Protein AF-A0A8B5Y3J3-F1 (afdb_monomer)

pLDDT: mean 82.78, std 14.7, range [33.12, 97.44]

Secondary structure (DSSP, 8-state):
------EE----EEEEEEE-HHHHHHHHHHTT---GGGGGGGG-S-GGGGTTHHHHHHHHHHHHHHHH--EEEEGGG--GGG--TT-EEEEEEEEEEESTTHHHH----TT---EEEEEETTEEEEEE--GGGB--HHHHHHHTSSEEEEEEEEEEEEETTTTEEEEEEEEEEEEGGG-TTGGGSS--

Nearest PDB structures (foldseek):
  1x54-assembly1_A  TM=6.297E-01  e=7.107E-02  Pyrococcus horikoshii
  5hgq-assembly1_B  TM=5.273E-01  e=3.044E-02  Loa loa
  1x56-assembly1_A-2  TM=6.356E-01  e=4.117E-01  Pyrococcus horikoshii
  1wi5-assembly1_A  TM=5.194E-01  e=5.573E-01  Homo sapiens
  6s1m-assembly1_B  TM=4.825E-01  e=9.612E-01  Homo sapiens

Solvent-accessible surface area (backbone atoms only — not comparable to full-atom values): 10400 Å² total; per-residue (Å²): 135,84,76,84,62,74,37,68,52,72,87,51,52,61,51,74,26,30,49,31,60,71,63,44,45,51,52,29,41,76,70,76,47,68,63,79,85,52,72,68,56,81,76,56,78,37,41,47,76,45,63,73,58,40,56,55,51,53,50,54,47,56,51,47,52,72,68,67,38,52,65,23,40,46,70,91,73,52,60,74,91,73,64,53,70,71,39,41,34,37,48,74,49,72,30,42,44,41,51,30,72,31,40,75,67,68,56,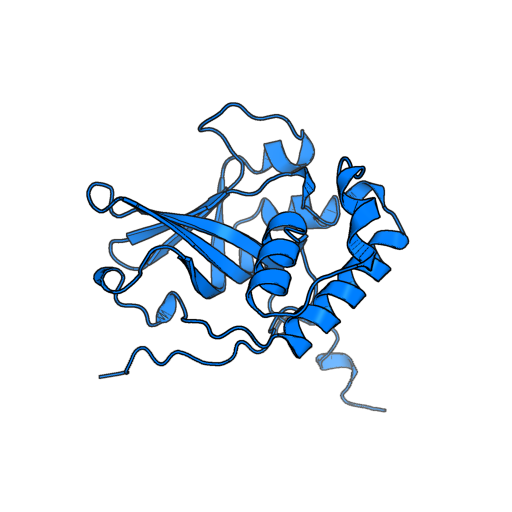71,55,92,95,51,57,21,26,40,34,43,72,60,84,85,34,34,41,37,29,57,53,62,40,43,29,29,43,33,74,70,30,40,57,54,60,48,36,74,40,66,35,12,38,37,28,34,30,69,43,75,40,78,89,76,30,32,36,39,26,40,52,39,32,37,17,36,40,36,94,67,45,81,58,67,75,65,69,74,81,129

Sequence (188 aa):
MSKNSMREWKSNIGQPYYINISQLSMLAARLNYPLDDFNKVGQINKLSDLGIELATIILAFKKLVNTIKPVTQSFTNLKFNEIKQDYLIEFSDRFNSKNSRQLRENTYKLGDEPHLWKKYGDYKVVMNMNPKWVTTDTACSSLSRNAEFAGLCLVKQIDSEQSTIYATPLLIGIPRNLDIFEGLQGNI

Radius of gyration: 16.47 Å; Cα contacts (8 Å, |Δi|>4): 343; chains: 1; bounding box: 41×43×45 Å

Structure (mmCIF, N/CA/C/O backbone):
data_AF-A0A8B5Y3J3-F1
#
_entry.id   AF-A0A8B5Y3J3-F1
#
loop_
_atom_site.group_PDB
_atom_site.id
_atom_site.type_symbol
_atom_site.label_atom_id
_atom_site.label_alt_id
_atom_site.label_comp_id
_atom_site.label_asym_id
_atom_site.label_entity_id
_atom_site.label_seq_id
_atom_site.pdbx_PDB_ins_code
_atom_site.Cartn_x
_atom_site.Cartn_y
_atom_site.Cartn_z
_atom_site.occupancy
_atom_site.B_iso_or_equiv
_atom_site.auth_seq_id
_atom_site.auth_comp_id
_atom_site.auth_asym_id
_atom_site.auth_atom_id
_atom_site.pdbx_PDB_model_num
ATOM 1 N N . MET A 1 1 ? -20.987 -15.569 15.867 1.00 37.00 1 MET A N 1
ATOM 2 C CA . MET A 1 1 ? -19.762 -14.810 16.207 1.00 37.00 1 MET A CA 1
ATOM 3 C C . MET A 1 1 ? -18.620 -15.330 15.348 1.00 37.00 1 MET A C 1
ATOM 5 O O . MET A 1 1 ? -18.180 -16.449 15.570 1.00 37.00 1 MET A O 1
ATOM 9 N N . SER A 1 2 ? -18.191 -14.576 14.334 1.00 41.47 2 SER A N 1
ATOM 10 C CA . SER A 1 2 ? -17.009 -14.932 13.538 1.00 41.47 2 SER A CA 1
ATOM 11 C C . SER A 1 2 ? -15.755 -14.607 14.352 1.00 41.47 2 SER A C 1
ATOM 13 O O . SER A 1 2 ? -15.586 -13.461 14.767 1.00 41.47 2 SER A O 1
ATOM 15 N N . LYS A 1 3 ? -14.908 -15.602 14.636 1.00 45.53 3 LYS A N 1
ATOM 16 C CA . LYS A 1 3 ? -13.577 -15.363 15.211 1.00 45.53 3 LYS A CA 1
ATOM 17 C C . LYS A 1 3 ? -12.751 -14.581 14.186 1.00 45.53 3 LYS A C 1
ATOM 19 O O . LYS A 1 3 ? -12.719 -14.971 13.022 1.00 45.53 3 LYS A O 1
ATOM 24 N N . ASN A 1 4 ? -12.053 -13.532 14.624 1.00 59.28 4 ASN A N 1
ATOM 25 C CA . ASN A 1 4 ? -10.944 -12.944 13.873 1.00 59.28 4 ASN A CA 1
ATOM 26 C C . ASN A 1 4 ? -9.840 -13.999 13.746 1.00 59.28 4 ASN A C 1
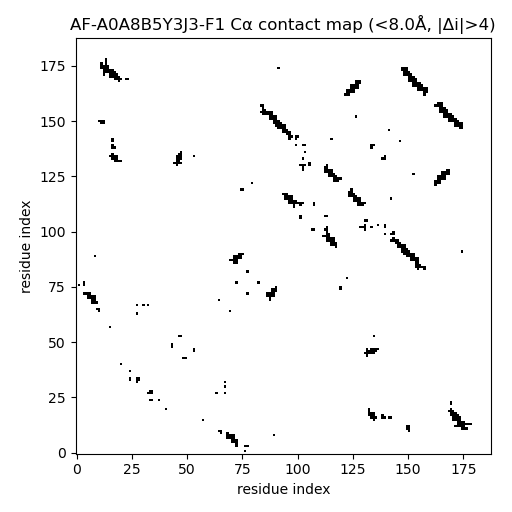ATOM 28 O O . ASN A 1 4 ? -8.962 -14.111 14.599 1.00 59.28 4 ASN A O 1
ATOM 32 N N . SER A 1 5 ? -9.938 -14.854 12.730 1.00 70.81 5 SER A N 1
ATOM 33 C CA . SER A 1 5 ? -8.950 -15.893 12.483 1.00 70.81 5 SER A CA 1
ATOM 34 C C . SER A 1 5 ? -7.843 -15.313 11.621 1.00 70.81 5 SER A C 1
ATOM 36 O O . SER A 1 5 ? -8.037 -15.051 10.433 1.00 70.81 5 SER A O 1
ATOM 38 N N . MET A 1 6 ? -6.681 -15.147 12.240 1.00 80.88 6 MET A N 1
ATOM 39 C CA . MET A 1 6 ? -5.407 -15.070 11.539 1.00 80.88 6 MET A CA 1
ATOM 40 C C . MET A 1 6 ? -5.338 -16.198 10.500 1.00 80.88 6 MET A C 1
ATOM 42 O O . MET A 1 6 ? -5.588 -17.358 10.839 1.00 80.88 6 MET A O 1
ATOM 46 N N . ARG A 1 7 ? -5.033 -15.868 9.245 1.00 85.00 7 ARG A N 1
ATOM 47 C CA . ARG A 1 7 ? -4.908 -16.854 8.161 1.00 85.00 7 ARG A CA 1
ATOM 48 C C . ARG A 1 7 ? -3.715 -16.551 7.275 1.00 85.00 7 ARG A C 1
ATOM 50 O O . ARG A 1 7 ? -3.317 -15.399 7.162 1.00 85.00 7 ARG A O 1
ATOM 57 N N . GLU A 1 8 ? -3.167 -17.573 6.630 1.00 87.25 8 GLU A N 1
ATOM 58 C CA . GLU A 1 8 ? -2.159 -17.365 5.590 1.00 87.25 8 GLU A CA 1
ATOM 59 C C . GLU A 1 8 ? -2.764 -16.567 4.434 1.00 87.25 8 GLU A C 1
ATOM 61 O O . GLU A 1 8 ? -3.804 -16.937 3.874 1.00 87.25 8 GLU A O 1
ATOM 66 N N . TRP A 1 9 ? -2.103 -15.476 4.066 1.00 86.44 9 TRP A N 1
ATOM 67 C CA . TRP A 1 9 ? -2.515 -14.679 2.929 1.00 86.44 9 TRP A CA 1
ATOM 68 C C . TRP A 1 9 ? -2.220 -15.416 1.628 1.00 86.44 9 TRP A C 1
ATOM 70 O O . TRP A 1 9 ? -1.082 -15.785 1.328 1.00 86.44 9 TRP A O 1
ATOM 80 N N . LYS A 1 10 ? -3.264 -15.585 0.819 1.00 81.44 10 LYS A N 1
ATOM 81 C CA . LYS A 1 10 ? -3.154 -16.043 -0.563 1.00 81.44 10 LYS A CA 1
ATOM 82 C C . LYS A 1 10 ? -3.289 -14.825 -1.457 1.00 81.44 10 LYS A C 1
ATOM 84 O O . LYS A 1 10 ? -4.353 -14.211 -1.491 1.00 81.44 10 LYS A O 1
ATOM 89 N N . SER A 1 11 ? -2.215 -14.475 -2.164 1.00 78.81 11 SER A N 1
ATOM 90 C CA . SER A 1 11 ? -2.218 -13.287 -3.014 1.00 78.81 11 SER A CA 1
ATOM 91 C C . SER A 1 11 ? -3.340 -13.361 -4.048 1.00 78.81 11 SER A C 1
ATOM 93 O O . SER A 1 11 ? -3.351 -14.228 -4.922 1.00 78.81 11 SER A O 1
ATOM 95 N N . ASN A 1 12 ? -4.267 -12.417 -3.947 1.00 80.50 12 ASN A N 1
ATOM 96 C CA . ASN A 1 12 ? -5.396 -12.226 -4.845 1.00 80.50 12 ASN A CA 1
ATOM 97 C C . ASN A 1 12 ? -5.168 -11.024 -5.768 1.00 80.50 12 ASN A C 1
ATOM 99 O O . ASN A 1 12 ? -6.131 -10.402 -6.197 1.00 80.50 12 ASN A O 1
ATOM 103 N N . ILE A 1 13 ? -3.915 -10.662 -6.049 1.00 87.25 13 ILE A N 1
ATOM 104 C CA . ILE A 1 13 ? -3.594 -9.565 -6.963 1.00 87.25 13 ILE A CA 1
ATOM 105 C C . ILE A 1 13 ? -3.298 -10.118 -8.3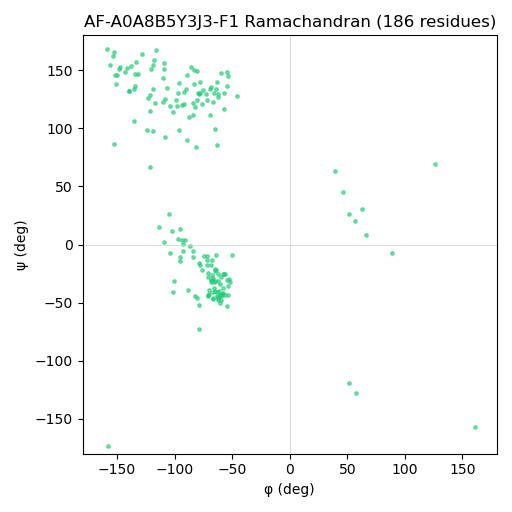54 1.00 87.25 13 ILE A C 1
ATOM 107 O O . ILE A 1 13 ? -2.492 -11.045 -8.500 1.00 87.25 13 ILE A O 1
ATOM 111 N N . GLY A 1 14 ? -3.938 -9.529 -9.364 1.00 84.31 14 GLY A N 1
ATOM 112 C CA . GLY A 1 14 ? -3.611 -9.745 -10.775 1.00 84.31 14 GLY A CA 1
ATOM 113 C C . GLY A 1 14 ? -2.379 -8.926 -11.165 1.00 84.31 14 GLY A C 1
ATOM 114 O O . GLY A 1 14 ? -1.262 -9.448 -11.280 1.00 84.31 14 GLY A O 1
ATOM 115 N N . GLN A 1 15 ? -2.570 -7.607 -11.268 1.00 87.62 15 GLN A N 1
ATOM 116 C CA . GLN A 1 15 ? -1.527 -6.636 -11.603 1.00 87.62 15 GLN A CA 1
ATOM 117 C C . GLN A 1 15 ? -1.158 -5.759 -10.394 1.00 87.62 15 GLN A C 1
ATOM 119 O O . GLN A 1 15 ? -2.032 -5.075 -9.851 1.00 87.62 15 GLN A O 1
ATOM 124 N N . PRO A 1 16 ? 0.121 -5.728 -9.970 1.00 91.75 16 PRO A N 1
ATOM 125 C CA . PRO A 1 16 ? 0.569 -4.821 -8.925 1.00 91.75 16 PRO A CA 1
ATOM 126 C C . PRO A 1 16 ? 0.684 -3.393 -9.466 1.00 91.75 16 PRO A C 1
ATOM 128 O O . PRO A 1 16 ? 1.285 -3.153 -10.509 1.00 91.75 16 PRO A O 1
ATOM 131 N N . TYR A 1 17 ? 0.137 -2.439 -8.724 1.00 94.38 17 TYR A N 1
ATOM 132 C CA . TYR A 1 17 ? 0.250 -1.006 -8.982 1.00 94.38 17 TYR A CA 1
ATOM 133 C C . TYR A 1 17 ? 1.299 -0.339 -8.104 1.00 94.38 17 TYR A C 1
ATOM 135 O O . TYR A 1 17 ? 1.963 0.593 -8.552 1.00 94.38 17 TYR A O 1
ATOM 143 N N . TYR A 1 18 ? 1.497 -0.845 -6.893 1.00 94.62 18 TYR A N 1
ATOM 144 C CA . TYR A 1 18 ? 2.411 -0.290 -5.907 1.00 94.62 18 TYR A CA 1
ATOM 145 C C . TYR A 1 18 ? 3.143 -1.416 -5.181 1.00 94.62 18 TYR A C 1
ATOM 147 O O . TYR A 1 18 ? 2.486 -2.347 -4.717 1.00 94.62 18 TYR A O 1
ATOM 155 N N . ILE A 1 19 ? 4.470 -1.327 -5.055 1.00 93.19 19 ILE A N 1
ATOM 156 C CA . ILE A 1 19 ? 5.311 -2.326 -4.375 1.00 93.19 19 ILE A CA 1
ATOM 157 C C . ILE A 1 19 ? 6.315 -1.606 -3.474 1.00 93.19 19 ILE A C 1
ATOM 159 O O . ILE A 1 19 ? 7.297 -1.034 -3.945 1.00 93.19 19 ILE A O 1
ATOM 163 N N . ASN A 1 20 ? 6.097 -1.653 -2.162 1.00 91.88 20 ASN A N 1
ATOM 164 C CA . ASN A 1 20 ? 6.996 -1.036 -1.192 1.00 91.88 20 ASN A CA 1
ATOM 165 C C . ASN A 1 20 ? 8.192 -1.941 -0.911 1.00 91.88 20 ASN A C 1
ATOM 167 O O . ASN A 1 20 ? 8.188 -2.710 0.053 1.00 91.88 20 ASN A O 1
ATOM 171 N N . ILE A 1 21 ? 9.207 -1.865 -1.768 1.00 86.31 21 ILE A N 1
ATOM 172 C CA . ILE A 1 21 ? 10.314 -2.817 -1.720 1.00 86.31 21 ILE A CA 1
ATOM 173 C C . ILE A 1 21 ? 11.027 -2.791 -0.369 1.00 86.31 21 ILE A C 1
ATOM 175 O O . ILE A 1 21 ? 11.296 -3.850 0.185 1.00 86.31 21 ILE A O 1
ATOM 179 N N . SER A 1 22 ? 11.279 -1.614 0.207 1.00 85.88 22 SER A N 1
ATOM 180 C CA . SER A 1 22 ? 11.997 -1.532 1.483 1.00 85.88 22 SER A CA 1
ATOM 181 C C . SER A 1 22 ? 11.242 -2.223 2.620 1.00 85.88 22 SER A C 1
ATOM 183 O O . SER A 1 22 ? 11.820 -3.039 3.336 1.00 85.88 22 SER A O 1
ATOM 185 N N . GLN A 1 23 ? 9.940 -1.958 2.768 1.00 87.88 23 GLN A N 1
ATOM 186 C CA . GLN A 1 23 ? 9.138 -2.601 3.814 1.00 87.88 23 GLN A CA 1
ATOM 187 C C . GLN A 1 23 ? 8.954 -4.101 3.562 1.00 87.88 23 GLN A C 1
ATOM 189 O O . GLN A 1 23 ? 8.890 -4.877 4.512 1.00 87.88 23 GLN A O 1
ATOM 194 N N . LEU A 1 24 ? 8.899 -4.521 2.299 1.00 84.81 24 LEU A N 1
ATOM 195 C CA . LEU A 1 24 ? 8.819 -5.931 1.938 1.00 84.81 24 LEU A CA 1
ATOM 196 C C . LEU A 1 24 ? 10.116 -6.679 2.230 1.00 84.81 24 LEU A C 1
ATOM 198 O O . LEU A 1 24 ? 10.052 -7.760 2.803 1.00 84.81 24 LEU A O 1
ATOM 202 N N . SER A 1 25 ? 11.276 -6.094 1.931 1.00 83.19 25 SER A N 1
ATOM 203 C CA . SER A 1 25 ? 12.570 -6.658 2.321 1.00 83.19 25 SER A CA 1
ATOM 204 C C . SER A 1 25 ? 12.696 -6.766 3.841 1.00 83.19 25 SER A C 1
ATOM 206 O O . SER A 1 25 ? 13.165 -7.783 4.345 1.00 83.19 25 SER A O 1
ATOM 208 N N . MET A 1 26 ? 12.214 -5.766 4.589 1.00 84.62 26 MET A N 1
ATOM 209 C CA . MET A 1 26 ? 12.160 -5.837 6.054 1.00 84.62 26 MET A CA 1
ATOM 210 C C . MET A 1 26 ? 11.243 -6.962 6.546 1.00 84.62 26 MET A C 1
ATOM 212 O O . MET A 1 26 ? 11.610 -7.688 7.468 1.00 84.62 26 MET A O 1
ATOM 216 N N . LEU A 1 27 ? 10.056 -7.116 5.950 1.00 84.25 27 LEU A N 1
ATOM 217 C CA . LEU A 1 27 ? 9.139 -8.204 6.287 1.00 84.25 27 LEU A CA 1
ATOM 218 C C . LEU A 1 27 ? 9.767 -9.571 5.984 1.00 84.25 27 LEU A C 1
ATOM 220 O O . LEU A 1 27 ? 9.712 -10.467 6.818 1.00 84.25 27 LEU A O 1
ATOM 224 N N . ALA A 1 28 ? 10.394 -9.711 4.819 1.00 83.00 28 ALA A N 1
ATOM 225 C CA . ALA A 1 28 ? 11.066 -10.929 4.392 1.00 83.00 28 ALA A CA 1
ATOM 226 C C . ALA A 1 28 ? 12.191 -11.322 5.362 1.00 83.00 28 ALA A C 1
ATOM 228 O O . ALA A 1 28 ? 12.221 -12.449 5.851 1.00 83.00 28 ALA A O 1
ATOM 229 N N . ALA A 1 29 ? 13.044 -10.363 5.736 1.00 83.62 29 ALA A N 1
ATOM 230 C CA . ALA A 1 29 ? 14.100 -10.569 6.723 1.00 83.62 29 ALA A CA 1
ATOM 231 C C . ALA A 1 29 ? 13.545 -10.976 8.100 1.00 83.62 29 ALA A C 1
ATOM 233 O O . ALA A 1 29 ? 14.049 -11.920 8.703 1.00 83.62 29 ALA A O 1
ATOM 234 N N . ARG A 1 30 ? 12.467 -10.330 8.576 1.00 82.44 30 ARG A N 1
ATOM 235 C CA . ARG A 1 30 ? 11.786 -10.701 9.836 1.00 82.44 30 ARG A CA 1
ATOM 236 C C . ARG A 1 30 ? 11.244 -12.132 9.825 1.00 82.44 30 ARG A C 1
ATOM 238 O O . ARG A 1 30 ? 11.115 -12.733 10.885 1.00 82.44 30 ARG A O 1
ATOM 245 N N . LEU A 1 31 ? 10.917 -12.659 8.648 1.00 81.31 31 LEU A N 1
ATOM 246 C CA . LEU A 1 31 ? 10.416 -14.019 8.459 1.00 81.31 31 LEU A CA 1
ATOM 247 C C . LEU A 1 31 ? 11.527 -15.021 8.097 1.00 81.31 31 LEU A C 1
ATOM 249 O O . LEU A 1 31 ? 11.214 -16.137 7.702 1.00 81.31 31 LEU A O 1
ATOM 253 N N . ASN A 1 32 ? 12.807 -14.654 8.252 1.00 82.50 32 ASN A N 1
ATOM 254 C CA . ASN A 1 32 ? 13.982 -15.467 7.902 1.00 82.50 32 ASN A CA 1
ATOM 255 C C . ASN A 1 32 ? 14.107 -15.812 6.405 1.00 82.50 32 ASN A C 1
ATOM 257 O O . ASN A 1 32 ? 14.689 -16.831 6.041 1.00 82.50 32 ASN A O 1
ATOM 261 N N . TYR A 1 33 ? 13.611 -14.932 5.533 1.00 77.94 33 TYR A N 1
ATOM 262 C CA . TYR A 1 33 ? 13.794 -14.993 4.080 1.00 77.94 33 TYR A CA 1
ATOM 263 C C . TYR A 1 33 ? 14.485 -13.716 3.574 1.00 77.94 33 TYR A C 1
ATOM 265 O O . TYR A 1 33 ? 13.849 -12.909 2.894 1.00 77.94 33 TYR A O 1
ATOM 273 N N . PRO A 1 34 ? 15.757 -13.459 3.935 1.00 71.19 34 PRO A N 1
ATOM 274 C CA . PRO A 1 34 ? 16.461 -12.274 3.463 1.00 71.19 34 PRO A CA 1
ATOM 275 C C . PRO A 1 34 ? 16.553 -12.265 1.933 1.00 71.19 34 PRO A C 1
ATOM 277 O O . PRO A 1 34 ? 16.605 -13.299 1.270 1.00 71.19 34 PRO A O 1
ATOM 280 N N . LEU A 1 35 ? 16.526 -11.060 1.381 1.00 69.31 35 LEU A N 1
ATOM 281 C CA . LEU A 1 35 ? 16.479 -10.812 -0.048 1.00 69.31 35 LEU A CA 1
ATOM 282 C C . LEU A 1 35 ? 17.829 -10.259 -0.517 1.00 69.31 35 LEU A C 1
ATOM 284 O O . LEU A 1 35 ? 18.036 -9.046 -0.496 1.00 69.31 35 LEU A O 1
ATOM 288 N N . ASP A 1 36 ? 18.730 -11.138 -0.956 1.00 62.75 36 ASP A N 1
ATOM 289 C CA . ASP A 1 36 ? 20.089 -10.757 -1.380 1.00 62.75 36 ASP A CA 1
ATOM 290 C C . ASP A 1 36 ? 20.097 -9.926 -2.682 1.00 62.75 36 ASP A C 1
ATOM 292 O O . ASP A 1 36 ? 20.919 -9.023 -2.863 1.00 62.75 36 ASP A O 1
ATOM 296 N N . ASP A 1 37 ? 19.116 -10.159 -3.562 1.00 60.16 37 ASP A N 1
ATOM 297 C CA . ASP A 1 37 ? 19.016 -9.531 -4.890 1.00 60.16 37 ASP A CA 1
ATOM 298 C C . ASP A 1 37 ? 18.572 -8.058 -4.862 1.00 60.16 37 ASP A C 1
ATOM 300 O O . ASP A 1 37 ? 18.637 -7.352 -5.871 1.00 60.16 37 ASP A O 1
ATOM 304 N N . PHE A 1 38 ? 18.129 -7.552 -3.708 1.00 62.88 38 PHE A N 1
ATOM 305 C CA . PHE A 1 38 ? 17.557 -6.208 -3.600 1.00 62.88 38 PHE A CA 1
ATOM 306 C C . PHE A 1 38 ? 18.575 -5.132 -3.205 1.00 62.88 38 PHE A C 1
ATOM 308 O O . PHE A 1 38 ? 18.218 -3.959 -3.104 1.00 62.88 38 PHE A O 1
ATOM 315 N N . ASN A 1 39 ? 19.858 -5.482 -3.072 1.00 57.06 39 ASN A N 1
ATOM 316 C CA . ASN A 1 39 ? 20.935 -4.525 -2.793 1.00 57.06 39 ASN A CA 1
ATOM 317 C C . ASN A 1 39 ? 21.052 -3.414 -3.858 1.00 57.06 39 ASN A C 1
ATOM 319 O O . ASN A 1 39 ? 21.462 -2.296 -3.549 1.00 57.06 39 ASN A O 1
ATOM 323 N N . LYS A 1 40 ? 20.611 -3.670 -5.098 1.00 58.25 40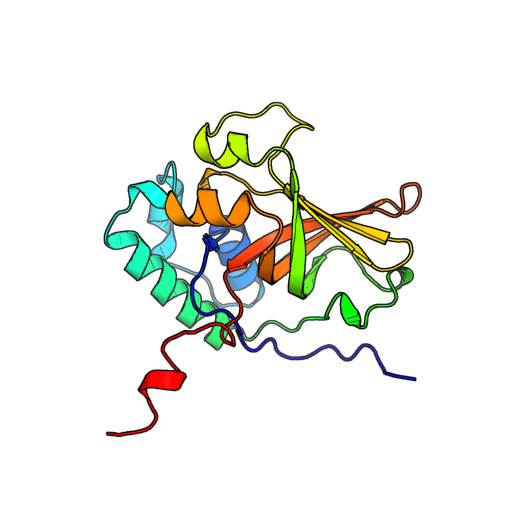 LYS A N 1
ATOM 324 C CA . LYS A 1 40 ? 20.545 -2.656 -6.168 1.00 58.25 40 LYS A CA 1
ATOM 325 C C . LYS A 1 40 ? 19.349 -1.703 -6.040 1.00 58.25 40 LYS A C 1
ATOM 327 O O . LYS 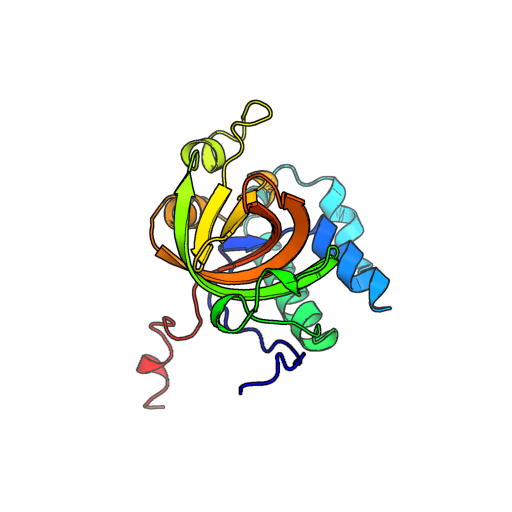A 1 40 ? 19.370 -0.615 -6.607 1.00 58.25 40 LYS A O 1
ATOM 332 N N . VAL A 1 41 ? 18.326 -2.052 -5.253 1.00 61.34 41 VAL A N 1
ATOM 333 C CA . VAL A 1 41 ? 17.101 -1.245 -5.117 1.00 61.34 41 VAL A CA 1
ATOM 334 C C . VAL A 1 41 ? 17.317 0.061 -4.354 1.00 61.34 41 VAL A C 1
ATOM 336 O O . VAL A 1 41 ? 16.598 1.037 -4.583 1.00 61.34 41 VAL A O 1
ATOM 339 N N . GLY A 1 42 ? 18.342 0.130 -3.501 1.00 59.38 42 GLY A N 1
ATOM 340 C CA . GLY A 1 42 ? 18.703 1.363 -2.796 1.00 59.38 42 GLY A CA 1
ATOM 341 C C . GLY A 1 42 ? 18.991 2.547 -3.729 1.00 59.38 42 GLY A C 1
ATOM 342 O O . GLY A 1 42 ? 18.774 3.689 -3.332 1.00 59.38 42 GLY A O 1
ATOM 343 N N . GLN A 1 43 ? 19.400 2.280 -4.974 1.00 66.62 43 GLN A N 1
ATOM 344 C CA . GLN A 1 43 ? 19.780 3.291 -5.970 1.00 66.62 43 GLN A CA 1
ATOM 345 C C . GLN A 1 43 ? 18.623 3.725 -6.885 1.00 66.62 43 GLN A C 1
ATOM 347 O O . GLN A 1 43 ? 18.778 4.629 -7.700 1.00 66.62 43 GLN A O 1
ATOM 352 N N . ILE A 1 44 ? 17.456 3.091 -6.767 1.00 72.62 44 ILE A N 1
ATOM 353 C CA . ILE A 1 44 ? 16.318 3.350 -7.650 1.00 72.62 44 ILE A CA 1
ATOM 354 C C . ILE A 1 44 ? 15.624 4.635 -7.202 1.00 72.62 44 ILE A C 1
ATOM 356 O O . ILE A 1 44 ? 15.280 4.759 -6.029 1.00 72.62 44 ILE A O 1
ATOM 360 N N . ASN A 1 45 ? 15.377 5.577 -8.113 1.00 77.69 45 ASN A N 1
ATOM 361 C CA . ASN A 1 45 ? 14.616 6.793 -7.805 1.00 77.69 45 ASN A CA 1
ATOM 362 C C . ASN A 1 45 ? 13.105 6.530 -7.812 1.00 77.69 45 ASN A C 1
ATOM 364 O O . ASN A 1 45 ? 12.423 6.913 -6.861 1.00 77.69 45 ASN A O 1
ATOM 368 N N . LYS A 1 46 ? 12.602 5.819 -8.831 1.00 86.38 46 LYS A N 1
ATOM 369 C CA . LYS A 1 46 ? 11.224 5.314 -8.927 1.00 86.38 46 LYS A CA 1
ATOM 370 C C . LYS A 1 46 ? 11.196 3.940 -9.593 1.00 86.38 46 LYS A C 1
ATOM 372 O O . LYS A 1 46 ? 12.003 3.667 -10.476 1.00 86.38 46 LYS A O 1
ATOM 377 N N . LEU A 1 47 ? 10.242 3.088 -9.218 1.00 87.56 47 LEU A N 1
ATOM 378 C CA . LEU A 1 47 ? 10.059 1.786 -9.875 1.00 87.56 47 LEU A CA 1
ATOM 379 C C . LEU A 1 47 ? 9.645 1.907 -11.342 1.00 87.56 47 LEU A C 1
ATOM 381 O O . LEU A 1 47 ? 10.032 1.062 -12.146 1.00 87.56 47 LEU A O 1
ATOM 385 N N . SER A 1 48 ? 8.910 2.964 -11.689 1.00 85.25 48 SER A N 1
ATOM 386 C CA . SER A 1 48 ? 8.529 3.282 -13.069 1.00 85.25 48 SER A CA 1
ATOM 387 C C . SER A 1 48 ? 9.718 3.428 -14.016 1.00 85.25 48 SER A C 1
ATOM 389 O O . SER A 1 48 ? 9.570 3.191 -15.211 1.00 85.25 48 SER A O 1
ATOM 391 N N . ASP A 1 49 ? 10.892 3.778 -13.491 1.00 86.25 49 ASP A N 1
ATOM 392 C CA . ASP A 1 49 ? 12.064 4.120 -14.299 1.00 86.25 49 ASP A CA 1
ATOM 393 C C . ASP A 1 49 ? 12.860 2.871 -14.727 1.00 86.25 49 ASP A C 1
ATOM 395 O O . ASP A 1 49 ? 13.803 2.963 -15.506 1.00 86.25 49 ASP A O 1
ATOM 399 N N . LEU A 1 50 ? 12.478 1.688 -14.234 1.00 83.44 50 LEU A N 1
ATOM 400 C CA . LEU A 1 50 ? 13.217 0.435 -14.420 1.00 83.44 50 LEU A CA 1
ATOM 401 C C . LEU A 1 50 ? 12.912 -0.293 -15.732 1.00 83.44 50 LEU A C 1
ATOM 403 O O . LEU A 1 50 ? 13.581 -1.273 -16.063 1.00 83.44 50 LEU A O 1
ATOM 407 N N . GLY A 1 51 ? 11.885 0.132 -16.472 1.00 82.50 51 GLY A N 1
ATOM 408 C CA . GLY A 1 51 ? 11.487 -0.508 -17.726 1.00 82.50 51 GLY A CA 1
ATOM 409 C C . GLY A 1 51 ? 11.293 -2.022 -17.571 1.00 82.50 51 GLY A C 1
ATOM 410 O O . GLY A 1 51 ? 10.463 -2.474 -16.786 1.00 82.50 51 GLY A O 1
ATOM 411 N N . ILE A 1 52 ? 12.074 -2.817 -18.309 1.00 80.56 52 ILE A N 1
ATOM 412 C CA . ILE A 1 52 ? 11.987 -4.289 -18.300 1.00 80.56 52 ILE A CA 1
ATOM 413 C C . ILE A 1 52 ? 12.391 -4.881 -16.937 1.00 80.56 52 ILE A C 1
ATOM 415 O O . ILE A 1 52 ? 11.813 -5.885 -16.517 1.00 80.56 52 ILE A O 1
ATOM 419 N N . GLU A 1 53 ? 13.315 -4.256 -16.199 1.00 82.12 53 GLU A N 1
ATOM 420 C CA . GLU A 1 53 ? 13.765 -4.760 -14.890 1.00 82.12 53 GLU A CA 1
ATOM 421 C C . GLU A 1 53 ? 12.644 -4.750 -13.838 1.00 82.12 53 GLU A C 1
ATOM 423 O O . GLU A 1 53 ? 12.653 -5.552 -12.899 1.00 82.12 53 GLU A O 1
ATOM 428 N N . LEU A 1 54 ? 11.617 -3.913 -14.027 1.00 84.31 54 LEU A N 1
ATOM 429 C CA . LEU A 1 54 ? 10.417 -3.919 -13.194 1.00 84.31 54 LEU A CA 1
ATOM 430 C C . LEU A 1 54 ? 9.720 -5.286 -13.205 1.00 84.31 54 LEU A C 1
ATOM 432 O O . LEU A 1 54 ? 9.220 -5.728 -12.170 1.00 84.31 54 LEU A O 1
ATOM 436 N N . ALA A 1 55 ? 9.702 -5.978 -14.349 1.00 82.75 55 ALA A N 1
ATOM 437 C CA . ALA A 1 55 ? 9.103 -7.305 -14.453 1.00 82.75 55 ALA A CA 1
ATOM 438 C C . ALA A 1 55 ? 9.845 -8.318 -13.567 1.00 82.75 55 ALA A C 1
ATOM 440 O O . ALA A 1 55 ? 9.205 -9.102 -12.863 1.00 82.75 55 ALA A O 1
ATOM 441 N N . THR A 1 56 ? 11.179 -8.247 -13.526 1.00 82.06 56 THR A N 1
ATOM 442 C CA . THR A 1 56 ? 12.016 -9.073 -12.643 1.00 82.06 56 THR A CA 1
ATOM 443 C C . THR A 1 56 ? 11.687 -8.818 -11.175 1.00 82.06 56 THR A C 1
ATOM 445 O O . THR A 1 56 ? 11.496 -9.769 -10.417 1.00 82.06 56 THR A O 1
ATOM 448 N N . ILE A 1 57 ? 11.528 -7.551 -10.777 1.00 81.62 57 ILE A N 1
ATOM 449 C CA . ILE A 1 57 ? 11.123 -7.185 -9.411 1.00 81.62 57 ILE A CA 1
ATOM 450 C C . ILE A 1 57 ? 9.732 -7.729 -9.080 1.00 81.62 57 ILE A C 1
ATOM 452 O O . ILE A 1 57 ? 9.536 -8.311 -8.013 1.00 81.62 57 ILE A O 1
ATOM 456 N N . ILE A 1 58 ? 8.763 -7.574 -9.986 1.00 83.19 58 ILE A N 1
ATOM 457 C CA . ILE A 1 58 ? 7.401 -8.087 -9.797 1.00 83.19 58 ILE A CA 1
ATOM 458 C C . ILE A 1 58 ? 7.417 -9.612 -9.622 1.00 83.19 58 ILE A C 1
ATOM 460 O O . ILE A 1 58 ? 6.728 -10.131 -8.743 1.00 83.19 58 ILE A O 1
ATOM 464 N N . LEU A 1 59 ? 8.199 -10.339 -10.426 1.00 81.00 59 LEU A N 1
ATOM 465 C CA . LEU A 1 59 ? 8.329 -11.796 -10.328 1.00 81.00 59 LEU A CA 1
ATOM 466 C C . LEU A 1 59 ? 9.011 -12.228 -9.026 1.00 81.00 59 LEU A C 1
ATOM 468 O O . LEU A 1 59 ? 8.494 -13.112 -8.338 1.00 81.00 59 LEU A O 1
ATOM 472 N N . ALA A 1 60 ? 10.121 -11.584 -8.656 1.00 79.94 60 ALA A N 1
ATOM 473 C CA . ALA A 1 60 ? 10.816 -11.835 -7.394 1.00 79.94 60 ALA A CA 1
ATOM 474 C C . ALA A 1 60 ? 9.886 -11.602 -6.199 1.00 79.94 60 ALA A C 1
ATOM 476 O O . ALA A 1 60 ? 9.826 -12.410 -5.273 1.00 79.94 60 ALA A O 1
ATOM 477 N N . PHE A 1 61 ? 9.082 -10.543 -6.260 1.00 80.00 61 PHE A N 1
ATOM 478 C CA . PHE A 1 61 ? 8.089 -10.241 -5.248 1.00 80.00 61 PHE A CA 1
ATOM 479 C C . PHE A 1 61 ? 6.956 -11.278 -5.187 1.00 80.00 61 PHE A C 1
ATOM 481 O O . PHE A 1 61 ? 6.612 -11.755 -4.105 1.00 80.00 61 PHE A O 1
ATOM 488 N N . LYS A 1 62 ? 6.389 -11.674 -6.335 1.00 80.19 62 LYS A N 1
ATOM 489 C CA . LYS A 1 62 ? 5.371 -12.738 -6.395 1.00 80.19 62 LYS A CA 1
ATOM 490 C C . LYS A 1 62 ? 5.903 -14.033 -5.778 1.00 80.19 62 LYS A C 1
ATOM 492 O O . LYS A 1 62 ? 5.200 -14.670 -4.996 1.00 80.19 62 LYS A O 1
ATOM 497 N N . LYS A 1 63 ? 7.155 -14.392 -6.083 1.00 80.25 63 LYS A N 1
ATOM 498 C CA . LYS A 1 63 ? 7.843 -15.536 -5.476 1.00 80.25 63 LYS A CA 1
ATOM 499 C C . LYS A 1 63 ? 7.968 -15.361 -3.962 1.00 80.25 63 LYS A C 1
ATOM 501 O O . LYS A 1 63 ? 7.559 -16.254 -3.233 1.00 80.25 63 LYS A O 1
ATOM 506 N N . LEU A 1 64 ? 8.456 -14.211 -3.495 1.00 81.00 64 LEU A N 1
ATOM 507 C CA . LEU A 1 64 ? 8.610 -13.908 -2.071 1.00 81.00 64 LEU A CA 1
ATOM 508 C C . LEU A 1 64 ? 7.298 -14.083 -1.300 1.00 81.00 64 LEU A C 1
ATOM 510 O O . LEU A 1 64 ? 7.275 -14.811 -0.316 1.00 81.00 64 LEU A O 1
ATOM 514 N N . VAL A 1 65 ? 6.209 -13.453 -1.743 1.00 79.38 65 VAL A N 1
ATOM 515 C CA . VAL A 1 65 ? 4.907 -13.541 -1.058 1.00 79.38 65 VAL A CA 1
ATOM 516 C C . VAL A 1 65 ? 4.420 -14.983 -0.956 1.00 79.38 65 VAL A C 1
ATOM 518 O O . VAL A 1 65 ? 3.960 -15.402 0.106 1.00 79.38 65 VAL A O 1
ATOM 521 N N . ASN A 1 66 ? 4.549 -15.747 -2.043 1.00 79.62 66 ASN A N 1
ATOM 522 C CA . ASN A 1 66 ? 4.150 -17.152 -2.076 1.00 79.62 66 ASN A CA 1
ATOM 523 C C . ASN A 1 66 ? 5.031 -18.041 -1.184 1.00 79.62 66 ASN A C 1
ATOM 525 O O . ASN A 1 66 ? 4.563 -19.079 -0.716 1.00 79.62 66 ASN A O 1
ATOM 529 N N . THR A 1 67 ? 6.282 -17.638 -0.946 1.00 82.38 67 THR A N 1
ATOM 530 C CA . THR A 1 67 ? 7.211 -18.322 -0.041 1.00 82.38 67 THR A CA 1
ATOM 531 C C . THR A 1 67 ? 6.920 -17.991 1.420 1.00 82.38 67 THR A C 1
ATOM 533 O O . THR A 1 67 ? 6.765 -18.905 2.223 1.00 82.38 67 THR A O 1
ATOM 536 N N . ILE A 1 68 ? 6.828 -16.703 1.773 1.00 81.12 68 ILE A N 1
ATOM 537 C CA . ILE A 1 68 ? 6.716 -16.273 3.177 1.00 81.12 68 ILE A CA 1
ATOM 538 C C . ILE A 1 68 ? 5.321 -16.500 3.766 1.00 81.12 68 ILE A C 1
ATOM 540 O O . ILE A 1 68 ? 5.199 -16.527 4.986 1.00 81.12 68 ILE A O 1
ATOM 544 N N . LYS A 1 69 ? 4.283 -16.607 2.914 1.00 82.19 69 LYS A N 1
ATOM 545 C CA . LYS A 1 69 ? 2.876 -16.862 3.283 1.00 82.19 69 LYS A CA 1
ATOM 546 C C . LYS A 1 69 ? 2.459 -16.106 4.551 1.00 82.19 69 LYS A C 1
ATOM 548 O O . LYS A 1 69 ? 2.173 -16.722 5.580 1.00 82.19 69 LYS A O 1
ATOM 553 N N . PRO A 1 70 ? 2.472 -14.763 4.512 1.00 84.00 70 PRO A N 1
ATOM 554 C CA . PRO A 1 70 ? 2.337 -13.983 5.728 1.00 84.00 70 PRO A CA 1
ATOM 555 C C . PRO A 1 70 ? 0.969 -14.245 6.355 1.00 84.00 70 PRO A C 1
ATOM 557 O O . PRO A 1 70 ? -0.038 -14.346 5.653 1.00 84.00 70 PRO A O 1
ATOM 560 N N . VAL A 1 71 ? 0.932 -14.346 7.680 1.00 87.06 71 VAL A N 1
ATOM 561 C CA . VAL A 1 71 ? -0.324 -14.504 8.409 1.00 87.06 71 VAL A CA 1
ATOM 562 C C . VAL A 1 71 ? -0.980 -13.133 8.562 1.00 87.06 71 VAL A C 1
ATOM 564 O O . VAL A 1 71 ? -0.365 -12.203 9.084 1.00 87.06 71 VAL A O 1
ATOM 567 N N . THR A 1 72 ? -2.220 -13.007 8.100 1.00 89.44 72 THR A N 1
ATOM 568 C CA . THR A 1 72 ? -2.939 -11.735 7.993 1.00 89.44 72 THR A CA 1
ATOM 569 C C . THR A 1 72 ? -4.316 -11.771 8.639 1.00 89.44 72 THR A C 1
ATOM 571 O O . THR A 1 72 ? -4.899 -12.832 8.873 1.00 89.44 72 THR A O 1
ATOM 574 N N . GLN A 1 73 ? -4.858 -10.575 8.869 1.00 88.94 73 GLN A N 1
ATOM 575 C CA . GLN A 1 73 ? -6.275 -10.324 9.163 1.00 88.94 73 GLN A CA 1
ATOM 576 C C . GLN A 1 73 ? -6.891 -9.470 8.049 1.00 88.94 73 GLN A C 1
ATOM 578 O O . GLN A 1 73 ? -6.155 -8.898 7.254 1.00 88.94 73 GLN A O 1
ATOM 583 N N . SER A 1 74 ? -8.219 -9.346 7.993 1.00 87.31 74 SER A N 1
ATOM 584 C CA . SER A 1 74 ? -8.925 -8.569 6.959 1.00 87.31 74 SER A CA 1
ATOM 585 C C . SER A 1 74 ? -9.734 -7.425 7.563 1.00 87.31 74 SER A C 1
ATOM 587 O O . SER A 1 74 ? -10.510 -7.664 8.485 1.00 87.31 74 SER A O 1
ATOM 589 N N . PHE A 1 75 ? -9.639 -6.212 7.000 1.00 83.12 75 PHE A N 1
ATOM 590 C CA . PHE A 1 75 ? -10.423 -5.052 7.466 1.00 83.12 75 PHE A CA 1
ATOM 591 C C . PHE A 1 75 ? -11.936 -5.297 7.512 1.00 83.12 75 PHE A C 1
ATOM 593 O O . PHE A 1 75 ? -12.610 -4.736 8.369 1.00 83.12 75 PHE A O 1
ATOM 600 N N . THR A 1 76 ? -12.477 -6.145 6.635 1.00 77.50 76 THR A N 1
ATOM 601 C CA . THR A 1 76 ? -13.923 -6.398 6.535 1.00 77.50 76 THR A CA 1
ATOM 602 C C . THR A 1 76 ? -14.489 -7.121 7.758 1.00 77.50 76 THR A C 1
ATOM 604 O O . THR A 1 76 ? -15.645 -6.913 8.111 1.00 77.50 76 THR A O 1
ATOM 607 N N . ASN A 1 77 ? -13.682 -7.954 8.419 1.00 68.31 77 ASN A N 1
ATOM 608 C CA . ASN A 1 77 ? -14.126 -8.788 9.540 1.00 68.31 77 ASN A CA 1
ATOM 609 C C . ASN A 1 77 ? -13.572 -8.319 10.889 1.00 68.31 77 ASN A C 1
ATOM 611 O O . ASN A 1 77 ? -13.827 -8.955 11.913 1.00 68.31 77 ASN A O 1
ATOM 615 N N . LEU A 1 78 ? -12.817 -7.219 10.898 1.00 71.25 78 LEU A N 1
ATOM 616 C CA . LEU A 1 78 ? -12.101 -6.777 12.080 1.00 71.25 78 LEU A CA 1
ATOM 617 C C . LEU A 1 78 ? -12.984 -5.980 13.026 1.00 71.25 78 LEU A C 1
ATOM 619 O O . LEU A 1 78 ? -13.717 -5.073 12.637 1.00 71.25 78 LEU A O 1
ATOM 623 N N . LYS A 1 79 ? -12.825 -6.273 14.315 1.00 77.50 79 LYS A N 1
ATOM 624 C CA . LYS A 1 79 ? -13.197 -5.330 15.356 1.00 77.50 79 LYS A CA 1
ATOM 625 C C . LYS A 1 79 ? -12.011 -4.395 15.509 1.00 77.50 79 LYS A C 1
ATOM 627 O O . LYS A 1 79 ? -10.930 -4.818 15.904 1.00 77.50 79 LYS A O 1
ATOM 632 N N . PHE A 1 80 ? -12.189 -3.141 15.125 1.00 76.19 80 PHE A N 1
ATOM 633 C CA . PHE A 1 80 ? -11.080 -2.195 14.992 1.00 76.19 80 PHE A CA 1
ATOM 634 C C . PHE A 1 80 ? -10.365 -1.895 16.320 1.00 76.19 80 PHE A C 1
ATOM 636 O O . PHE A 1 80 ? -9.184 -1.565 16.308 1.00 76.19 80 PHE A O 1
ATOM 643 N N . ASN A 1 81 ? -11.030 -2.117 17.457 1.00 73.88 81 ASN A N 1
ATOM 644 C CA . ASN A 1 81 ? -10.427 -2.066 18.791 1.00 73.88 81 ASN A CA 1
ATOM 645 C C . ASN A 1 81 ? -9.482 -3.248 19.109 1.00 73.88 81 ASN A C 1
ATOM 647 O O . ASN A 1 81 ? -8.746 -3.185 20.089 1.00 73.88 81 ASN A O 1
ATOM 651 N N . GLU A 1 82 ? -9.494 -4.322 18.314 1.00 81.25 82 GLU A N 1
ATOM 652 C CA . GLU A 1 82 ? -8.591 -5.476 18.447 1.00 81.25 82 GLU A CA 1
ATOM 653 C C . GLU A 1 82 ? -7.355 -5.361 17.537 1.00 81.25 82 GLU A C 1
ATOM 655 O O . GLU A 1 82 ? -6.412 -6.145 17.681 1.00 81.25 82 GLU A O 1
ATOM 660 N N . ILE A 1 83 ? -7.337 -4.396 16.608 1.00 83.69 83 ILE A N 1
ATOM 661 C CA . ILE A 1 83 ? -6.184 -4.156 15.737 1.00 83.69 83 ILE A CA 1
ATOM 662 C C . ILE A 1 83 ? -5.036 -3.619 16.588 1.00 83.69 83 ILE A C 1
ATOM 664 O O . ILE A 1 83 ? -5.217 -2.733 17.421 1.00 83.69 83 ILE A O 1
ATOM 668 N N . LYS A 1 84 ? -3.834 -4.149 16.359 1.00 87.81 84 LYS A N 1
ATOM 669 C CA . LYS A 1 84 ? -2.610 -3.670 17.001 1.00 87.81 84 LYS A CA 1
ATOM 670 C C . LYS A 1 84 ? -1.635 -3.148 15.961 1.00 87.81 84 LYS A C 1
ATOM 672 O O . LYS A 1 84 ? -1.693 -3.501 14.782 1.00 87.81 84 LYS A O 1
ATOM 677 N N . GLN A 1 85 ? -0.720 -2.311 16.428 1.00 91.06 85 GLN A N 1
ATOM 678 C CA . GLN A 1 85 ? 0.448 -1.928 15.653 1.00 91.06 85 GLN A CA 1
ATOM 679 C C . GLN A 1 85 ? 1.215 -3.176 15.183 1.00 91.06 85 GLN A C 1
ATOM 681 O O . GLN A 1 85 ? 1.196 -4.217 15.840 1.00 91.06 85 GLN A O 1
ATOM 686 N N . ASP A 1 86 ? 1.844 -3.066 14.014 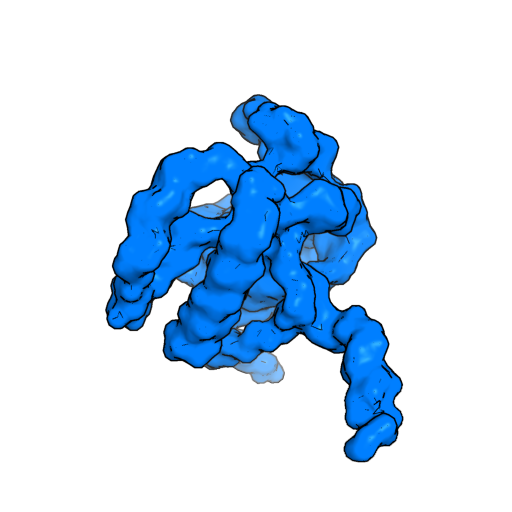1.00 89.25 86 ASP A N 1
ATOM 687 C CA . ASP A 1 86 ? 2.586 -4.126 13.328 1.00 89.25 86 ASP A CA 1
ATOM 688 C C . ASP A 1 86 ? 1.746 -5.317 12.838 1.00 89.25 86 ASP A C 1
ATOM 690 O O . ASP A 1 86 ? 2.295 -6.293 12.323 1.00 89.25 86 ASP A O 1
ATOM 694 N N . TYR A 1 87 ? 0.412 -5.239 12.904 1.00 90.81 87 TYR A N 1
ATOM 695 C CA . TYR A 1 87 ? -0.439 -6.233 12.253 1.00 90.81 87 TYR A CA 1
ATOM 696 C C . TYR A 1 87 ? -0.352 -6.110 10.732 1.00 90.81 87 TYR A C 1
ATOM 698 O O . TYR A 1 87 ? -0.458 -5.018 10.165 1.00 90.81 87 TYR A O 1
ATOM 706 N N . LEU A 1 88 ? -0.192 -7.258 10.071 1.00 92.25 88 LEU A N 1
ATOM 707 C CA . LEU A 1 88 ? -0.351 -7.385 8.630 1.00 92.25 88 LEU A CA 1
ATOM 708 C C . LEU A 1 88 ? -1.824 -7.589 8.304 1.00 92.25 88 LEU A C 1
ATOM 710 O O . LEU A 1 88 ? -2.456 -8.546 8.756 1.00 92.25 88 LEU A O 1
ATOM 714 N N . ILE A 1 89 ? -2.356 -6.681 7.500 1.00 92.75 89 ILE A N 1
ATOM 715 C CA . ILE A 1 89 ? -3.755 -6.677 7.107 1.00 92.75 89 ILE A CA 1
ATOM 716 C C . ILE A 1 89 ? -3.832 -6.862 5.600 1.00 92.75 89 ILE A C 1
ATOM 718 O O . ILE A 1 89 ? -3.261 -6.077 4.838 1.00 92.75 89 ILE A O 1
ATOM 722 N N . GLU A 1 90 ? -4.530 -7.909 5.175 1.00 93.38 90 GLU A N 1
ATOM 723 C CA . GLU A 1 90 ? -4.944 -8.064 3.788 1.00 93.38 90 GLU A CA 1
ATOM 724 C C . GLU A 1 90 ? -6.194 -7.217 3.525 1.00 93.38 90 GLU A C 1
ATOM 726 O O . GLU A 1 90 ? -7.052 -7.024 4.394 1.00 93.38 90 GLU A O 1
ATOM 731 N N . PHE A 1 91 ? -6.331 -6.740 2.297 1.00 93.00 91 PHE A N 1
ATOM 732 C CA . PHE A 1 91 ? -7.526 -6.035 1.859 1.00 93.00 91 PHE A CA 1
ATOM 733 C C . PHE A 1 91 ? -7.881 -6.409 0.423 1.00 93.00 91 PHE A C 1
ATOM 735 O O . PHE A 1 91 ? -7.018 -6.765 -0.377 1.00 93.00 91 PHE A O 1
ATOM 742 N N . SER A 1 92 ? -9.172 -6.331 0.118 1.00 93.12 92 SER A N 1
ATOM 743 C CA . SER A 1 92 ? -9.746 -6.444 -1.222 1.00 93.12 92 SER A CA 1
ATOM 744 C C . SER A 1 92 ? -11.041 -5.647 -1.204 1.00 93.12 92 SER A C 1
ATOM 746 O O . SER A 1 92 ? -12.083 -6.170 -0.819 1.00 93.12 92 SER A O 1
ATOM 748 N N . ASP A 1 93 ? -10.948 -4.345 -1.457 1.00 93.44 93 ASP A N 1
ATOM 749 C CA . ASP A 1 93 ? -12.069 -3.427 -1.276 1.00 93.44 93 ASP A CA 1
ATOM 750 C C . ASP A 1 93 ? -11.889 -2.147 -2.107 1.00 93.44 93 ASP A C 1
ATOM 752 O O . ASP A 1 93 ? -10.813 -1.849 -2.629 1.00 93.44 93 ASP A O 1
ATOM 756 N N . ARG A 1 94 ? -12.954 -1.359 -2.215 1.00 94.94 94 ARG A N 1
ATOM 757 C CA . ARG A 1 94 ? -12.982 -0.057 -2.869 1.00 94.94 94 ARG A CA 1
ATOM 758 C C . ARG A 1 94 ? -12.474 1.045 -1.949 1.00 94.94 94 ARG A C 1
ATOM 760 O O . ARG A 1 94 ? -13.116 1.348 -0.944 1.00 94.94 94 ARG A O 1
ATOM 767 N N . PHE A 1 95 ? -11.383 1.705 -2.334 1.00 96.88 95 PHE A N 1
ATOM 768 C CA . PHE A 1 95 ? -10.809 2.835 -1.597 1.00 96.88 95 PHE A CA 1
ATOM 769 C C . PHE A 1 95 ? -11.009 4.155 -2.336 1.00 96.88 95 PHE A C 1
ATOM 771 O O . PHE A 1 95 ? -11.040 4.212 -3.564 1.00 96.88 95 PHE A O 1
ATOM 778 N N . ASN A 1 96 ? -11.099 5.236 -1.565 1.00 97.25 96 ASN A N 1
ATOM 779 C CA . ASN A 1 96 ? -10.940 6.586 -2.082 1.00 97.25 96 ASN A CA 1
ATOM 780 C C . ASN A 1 96 ? -9.455 6.926 -2.165 1.00 97.25 96 ASN A C 1
ATOM 782 O O . ASN A 1 96 ? -8.668 6.481 -1.333 1.00 97.25 96 ASN A O 1
ATOM 786 N N . SER A 1 97 ? -9.094 7.773 -3.121 1.00 95.75 97 SER A N 1
ATOM 787 C CA . SER A 1 97 ? -7.752 8.332 -3.235 1.00 95.75 97 SER A CA 1
ATOM 788 C C . SER A 1 97 ? -7.777 9.818 -2.896 1.00 95.75 97 SER A C 1
ATOM 790 O O . SER A 1 97 ? -8.747 10.513 -3.207 1.00 95.75 97 SER A O 1
ATOM 792 N N . LYS A 1 98 ? -6.732 10.314 -2.236 1.00 95.12 98 LYS A N 1
ATOM 793 C CA . LYS A 1 98 ? -6.543 11.736 -1.938 1.00 95.12 98 LYS A CA 1
ATOM 794 C C . LYS A 1 98 ? -5.104 12.130 -2.253 1.00 95.12 98 LYS A C 1
ATOM 796 O O . LYS A 1 98 ? -4.192 11.317 -2.125 1.00 95.12 98 LYS A O 1
ATOM 801 N N . ASN A 1 99 ? -4.926 13.371 -2.708 1.00 92.94 99 ASN A N 1
ATOM 802 C CA . ASN A 1 99 ? -3.636 13.950 -3.096 1.00 92.94 99 ASN A CA 1
ATOM 803 C C . ASN A 1 99 ? -2.889 13.145 -4.180 1.00 92.94 99 ASN A C 1
ATOM 805 O O . ASN A 1 99 ? -1.696 13.311 -4.399 1.00 92.94 99 ASN A O 1
ATOM 809 N N . SER A 1 100 ? -3.608 12.311 -4.933 1.00 87.06 100 SER A N 1
ATOM 810 C CA . SER A 1 100 ? -3.038 11.335 -5.865 1.00 87.06 100 SER A CA 1
ATOM 811 C C . SER A 1 100 ? -2.275 11.943 -7.039 1.00 87.06 100 SER A C 1
ATOM 813 O O . SER A 1 100 ? -1.411 11.290 -7.616 1.00 87.06 100 SER A O 1
ATOM 815 N N . ARG A 1 101 ? -2.546 13.210 -7.370 1.00 84.81 101 ARG A N 1
ATOM 816 C CA . ARG A 1 101 ? -1.768 13.985 -8.344 1.00 84.81 101 ARG A CA 1
ATOM 817 C C . ARG A 1 101 ? -0.270 13.981 -8.006 1.00 84.81 101 ARG A C 1
ATOM 819 O O . ARG A 1 101 ? 0.560 13.855 -8.904 1.00 84.81 101 ARG A O 1
ATOM 826 N N . GLN A 1 102 ? 0.060 13.995 -6.717 1.00 87.19 102 GLN A N 1
ATOM 827 C CA . GLN A 1 102 ? 1.434 13.971 -6.225 1.00 87.19 102 GLN A CA 1
ATOM 828 C C . GLN A 1 102 ? 2.150 12.639 -6.490 1.00 87.19 102 GLN A C 1
ATOM 830 O O . GLN A 1 102 ? 3.379 12.603 -6.496 1.00 87.19 102 GLN A O 1
ATOM 835 N N . LEU A 1 103 ? 1.418 11.549 -6.776 1.00 85.56 103 LEU A N 1
ATOM 836 C CA . LEU A 1 103 ? 2.026 10.294 -7.238 1.00 85.56 103 LEU A CA 1
ATOM 837 C C . LEU A 1 103 ? 2.787 10.491 -8.552 1.00 85.56 103 LEU A C 1
ATOM 839 O O . LEU A 1 103 ? 3.817 9.865 -8.768 1.00 85.56 103 LEU A O 1
ATOM 843 N N . ARG A 1 104 ? 2.309 11.382 -9.426 1.00 82.31 104 ARG A N 1
ATOM 844 C CA . ARG A 1 104 ? 3.013 11.709 -10.672 1.00 82.31 104 ARG A CA 1
ATOM 845 C C . ARG A 1 104 ? 4.121 12.727 -10.437 1.00 82.31 104 ARG A C 1
ATOM 847 O O . ARG 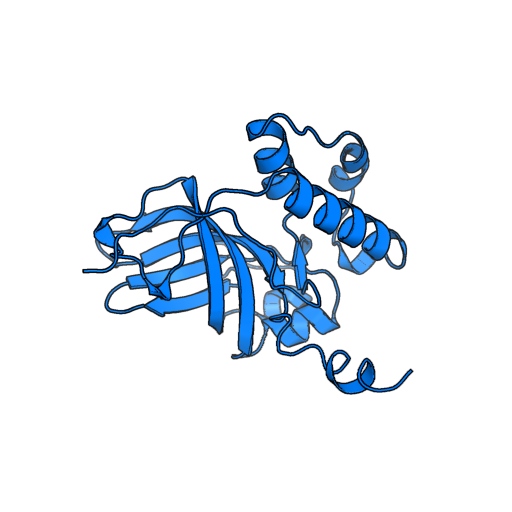A 1 104 ? 5.233 12.562 -10.932 1.00 82.31 104 ARG A O 1
ATOM 854 N N . GLU A 1 105 ? 3.817 13.761 -9.657 1.00 82.25 105 GLU A N 1
ATOM 855 C CA . GLU A 1 105 ? 4.721 14.893 -9.424 1.00 82.25 105 GLU A CA 1
ATOM 856 C C . GLU A 1 105 ? 5.915 14.525 -8.534 1.00 82.25 105 GLU A C 1
ATOM 858 O O . GLU A 1 105 ? 6.910 15.243 -8.532 1.00 82.25 105 GLU A O 1
ATOM 863 N N . ASN A 1 106 ? 5.844 13.405 -7.799 1.00 78.56 106 ASN A N 1
ATOM 864 C CA . ASN A 1 106 ? 6.888 12.921 -6.888 1.00 78.56 106 ASN A CA 1
ATOM 865 C C . ASN A 1 106 ? 7.365 13.979 -5.881 1.00 78.56 106 ASN A C 1
ATOM 867 O O . ASN A 1 106 ? 8.502 13.960 -5.416 1.00 78.56 106 ASN A O 1
ATOM 871 N N . THR A 1 107 ? 6.491 14.927 -5.570 1.00 79.06 107 THR A N 1
ATOM 872 C CA . THR A 1 107 ? 6.740 16.018 -4.640 1.00 79.06 107 THR A CA 1
ATOM 873 C C . THR A 1 107 ? 5.478 16.216 -3.818 1.00 79.06 107 THR A C 1
ATOM 875 O O . THR A 1 107 ? 4.365 16.222 -4.344 1.00 79.06 107 THR A O 1
ATOM 878 N N . TYR A 1 108 ? 5.650 16.312 -2.506 1.00 82.81 108 TYR A N 1
ATOM 879 C CA . TYR A 1 108 ? 4.570 16.563 -1.563 1.00 82.81 108 TYR A CA 1
ATOM 880 C C . TYR A 1 108 ? 5.138 17.183 -0.290 1.00 82.81 108 TYR A C 1
ATOM 882 O O . TYR A 1 108 ? 6.314 17.007 0.038 1.00 82.81 108 TYR A O 1
ATOM 890 N N . LYS A 1 109 ? 4.297 17.939 0.415 1.00 84.88 109 LYS A N 1
ATOM 891 C CA . LYS A 1 109 ? 4.610 18.445 1.752 1.00 84.88 109 LYS A CA 1
ATOM 892 C C . LYS A 1 109 ? 4.238 17.387 2.784 1.00 84.88 109 LYS A C 1
ATOM 894 O O . LYS A 1 109 ? 3.330 16.591 2.550 1.00 84.88 109 LYS A O 1
ATOM 899 N N . LEU A 1 110 ? 4.922 17.410 3.924 1.00 79.19 110 LEU A N 1
ATOM 900 C CA . LEU A 1 110 ? 4.544 16.586 5.067 1.00 79.19 110 LEU A CA 1
ATOM 901 C C . LEU A 1 110 ? 3.090 16.894 5.463 1.00 79.19 110 LEU A C 1
ATOM 903 O O . LEU A 1 110 ? 2.734 18.064 5.607 1.00 79.19 110 LEU A O 1
ATOM 907 N N . GLY A 1 111 ? 2.271 15.857 5.618 1.00 81.75 111 GLY A N 1
ATOM 908 C CA . GLY A 1 111 ? 0.839 15.964 5.919 1.00 81.75 111 GLY A CA 1
ATOM 909 C C . GLY A 1 111 ? -0.070 16.051 4.690 1.00 81.75 111 GLY A C 1
ATOM 910 O O . GLY A 1 111 ? -1.292 15.983 4.829 1.00 81.75 111 GLY A O 1
ATOM 911 N N . ASP A 1 112 ? 0.507 16.170 3.495 1.00 88.38 112 ASP A N 1
ATOM 912 C CA . ASP A 1 112 ? -0.219 16.200 2.231 1.00 88.38 112 ASP A CA 1
ATOM 913 C C . ASP A 1 112 ? 0.062 14.977 1.361 1.00 88.38 112 ASP A C 1
ATOM 915 O O . ASP A 1 112 ? -0.304 14.993 0.195 1.00 88.38 112 ASP A O 1
ATOM 919 N N . GLU A 1 113 ? 0.639 13.907 1.905 1.00 92.12 113 GLU A N 1
ATOM 920 C CA . GLU A 1 113 ? 1.040 12.711 1.162 1.00 92.12 113 GLU A CA 1
ATOM 921 C C . GLU A 1 113 ? -0.106 12.112 0.325 1.00 92.12 113 GLU A C 1
ATOM 923 O O . GLU A 1 113 ? -1.262 12.076 0.779 1.00 92.12 113 GLU A O 1
ATOM 928 N N . PRO A 1 114 ? 0.186 11.549 -0.866 1.00 94.56 114 PRO A N 1
ATOM 929 C CA . PRO A 1 114 ? -0.813 10.80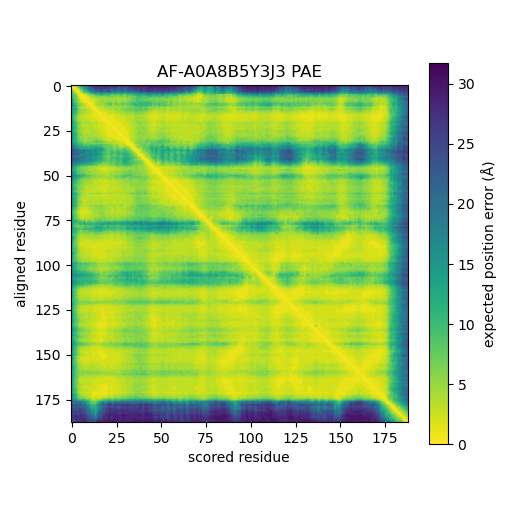1 -1.606 1.00 94.56 114 PRO A CA 1
ATOM 930 C C . PRO A 1 114 ? -1.186 9.542 -0.823 1.00 94.56 114 PRO A C 1
ATOM 932 O O . PRO A 1 114 ? -0.320 8.775 -0.400 1.00 94.56 114 PRO A O 1
ATOM 935 N N . HIS A 1 115 ? -2.479 9.300 -0.638 1.00 96.69 115 HIS A N 1
ATOM 936 C CA . HIS A 1 115 ? -2.938 8.175 0.169 1.00 96.69 115 HIS A CA 1
ATOM 937 C C . HIS A 1 115 ? -4.259 7.598 -0.316 1.00 96.69 115 HIS A C 1
ATOM 939 O O . HIS A 1 115 ? -5.121 8.297 -0.855 1.00 96.69 115 HIS A O 1
ATOM 945 N N . LEU A 1 116 ? -4.423 6.300 -0.071 1.00 97.44 116 LEU A N 1
ATOM 946 C CA . LEU A 1 116 ? -5.720 5.644 -0.140 1.00 97.44 116 LEU A CA 1
ATOM 947 C C . LEU A 1 116 ? -6.392 5.722 1.224 1.00 97.44 116 LEU A C 1
ATOM 949 O O . LEU A 1 116 ? -5.731 5.639 2.257 1.00 97.44 116 LEU A O 1
ATOM 953 N N . TRP A 1 117 ? -7.710 5.852 1.249 1.00 97.06 117 TRP A N 1
ATOM 954 C CA . TRP A 1 117 ? -8.455 5.781 2.494 1.00 97.06 117 TRP A CA 1
ATOM 955 C C . TRP A 1 117 ? -9.838 5.171 2.318 1.00 97.06 117 TRP A C 1
ATOM 957 O O . TRP A 1 117 ? -10.469 5.255 1.261 1.00 97.06 117 TRP A O 1
ATOM 967 N N . LYS A 1 118 ? -10.322 4.564 3.397 1.00 96.25 118 LYS A N 1
ATOM 968 C CA . LYS A 1 118 ? -11.675 4.023 3.498 1.00 96.25 118 LYS A CA 1
ATOM 969 C C . LYS A 1 118 ? -12.148 4.094 4.945 1.00 96.25 118 LYS A C 1
ATOM 971 O O . LYS A 1 118 ? -11.347 3.942 5.861 1.00 96.25 118 LYS A O 1
ATOM 976 N N . LYS A 1 119 ? -13.445 4.327 5.145 1.00 93.88 119 LYS A N 1
ATOM 977 C CA . LYS A 1 119 ? -14.094 4.132 6.446 1.00 93.88 119 LYS A CA 1
ATOM 978 C C . LYS A 1 119 ? -14.633 2.707 6.553 1.00 93.88 119 LYS A C 1
ATOM 980 O O . LYS A 1 119 ? -15.285 2.230 5.624 1.00 93.88 119 LYS A O 1
ATOM 985 N N . TYR A 1 120 ? -14.371 2.071 7.684 1.00 90.62 120 TYR A N 1
ATOM 986 C CA . TYR A 1 120 ? -14.890 0.771 8.082 1.00 90.62 120 TYR A CA 1
ATOM 987 C C . TYR A 1 120 ? -15.584 0.943 9.437 1.00 90.62 120 TYR A C 1
ATOM 989 O O . TYR A 1 120 ? -14.932 1.016 10.478 1.00 90.62 120 TYR A O 1
ATOM 997 N N . GLY A 1 121 ? -16.912 1.076 9.412 1.00 88.19 121 GLY A N 1
ATOM 998 C CA . GLY A 1 121 ? -17.659 1.527 10.588 1.00 88.19 121 GLY A CA 1
ATOM 999 C C . GLY A 1 121 ? -17.158 2.896 11.054 1.00 88.19 121 GLY A C 1
ATOM 1000 O O . GLY A 1 121 ? -17.035 3.820 10.244 1.00 88.19 121 GLY A O 1
ATOM 1001 N N . ASP A 1 122 ? -16.822 2.993 12.338 1.00 88.50 122 ASP A N 1
ATOM 1002 C CA . ASP A 1 122 ? -16.367 4.235 12.972 1.00 88.50 122 ASP A CA 1
ATOM 1003 C C . ASP A 1 122 ? -14.901 4.572 12.677 1.00 88.50 122 ASP A C 1
ATOM 1005 O O . ASP A 1 122 ? -14.482 5.717 12.841 1.00 88.50 122 ASP A O 1
ATOM 1009 N N . TYR A 1 123 ? -14.120 3.603 12.192 1.00 91.50 123 TYR A N 1
ATOM 1010 C CA . TYR A 1 123 ? -12.698 3.800 11.948 1.00 91.50 123 TYR A CA 1
ATOM 1011 C C . TYR A 1 123 ? -12.401 4.167 10.498 1.00 91.50 123 TYR A C 1
ATOM 1013 O O . TYR A 1 123 ? -12.924 3.580 9.549 1.00 91.50 123 TYR A O 1
ATOM 1021 N N . LYS A 1 124 ? -11.486 5.115 10.305 1.00 94.81 124 LYS A N 1
ATOM 1022 C CA . LYS A 1 124 ? -10.905 5.445 9.004 1.00 94.81 124 LYS A CA 1
ATOM 1023 C C . LYS A 1 124 ? -9.544 4.773 8.868 1.00 94.81 124 LYS A C 1
ATOM 1025 O O . LYS A 1 124 ? -8.649 5.022 9.660 1.00 94.81 124 LYS A O 1
ATOM 1030 N N . VAL A 1 125 ? -9.350 3.977 7.827 1.00 95.56 125 VAL A N 1
ATOM 1031 C CA . VAL A 1 125 ? -8.026 3.478 7.440 1.00 95.56 125 VAL A CA 1
ATOM 1032 C C . VAL A 1 125 ? -7.423 4.436 6.422 1.00 95.56 125 VAL A C 1
ATOM 1034 O O . VAL A 1 125 ? -8.081 4.788 5.441 1.00 95.56 125 VAL A O 1
ATOM 1037 N N . VAL A 1 126 ? -6.176 4.842 6.648 1.00 96.94 126 VAL A N 1
ATOM 1038 C CA . VAL A 1 126 ? -5.376 5.695 5.764 1.00 96.94 126 VAL A CA 1
ATOM 1039 C C . VAL A 1 126 ? -4.085 4.966 5.405 1.00 96.94 126 VAL A C 1
ATOM 1041 O O . VAL A 1 126 ? -3.345 4.524 6.281 1.00 96.94 126 VAL A O 1
ATOM 1044 N N . MET A 1 127 ? -3.818 4.842 4.108 1.00 97.31 127 MET A N 1
ATOM 1045 C CA . MET A 1 127 ? -2.643 4.179 3.552 1.00 97.31 127 MET A CA 1
ATOM 1046 C C . MET A 1 127 ? -1.813 5.166 2.739 1.00 97.31 127 MET A C 1
ATOM 1048 O O . MET A 1 127 ? -2.112 5.415 1.569 1.00 97.31 127 MET A O 1
ATOM 1052 N N . ASN A 1 128 ? -0.767 5.709 3.360 1.00 94.69 128 ASN A N 1
ATOM 1053 C CA . ASN A 1 128 ? 0.138 6.659 2.714 1.00 94.69 128 ASN A CA 1
ATOM 1054 C C . ASN A 1 128 ? 1.022 5.944 1.692 1.00 94.69 128 ASN A C 1
ATOM 1056 O O . ASN A 1 128 ? 1.655 4.932 1.995 1.00 94.69 128 ASN A O 1
ATOM 1060 N N . MET A 1 129 ? 1.077 6.484 0.481 1.00 94.06 129 MET A N 1
ATOM 1061 C CA . MET A 1 129 ? 1.848 5.937 -0.626 1.00 94.06 129 MET A CA 1
ATOM 1062 C C . MET A 1 129 ? 3.071 6.810 -0.875 1.00 94.06 129 MET A C 1
ATOM 1064 O O . MET A 1 129 ? 2.971 8.029 -0.951 1.00 94.06 129 MET A O 1
ATOM 1068 N N . ASN A 1 130 ? 4.231 6.185 -1.058 1.00 91.56 130 ASN A N 1
ATOM 1069 C CA . ASN A 1 130 ? 5.393 6.891 -1.580 1.00 91.56 130 ASN A CA 1
ATOM 1070 C C . ASN A 1 130 ? 5.416 6.740 -3.115 1.00 91.56 130 ASN A C 1
ATOM 1072 O O . ASN A 1 130 ? 5.492 5.606 -3.594 1.00 91.56 130 ASN A O 1
ATOM 1076 N N . PRO A 1 131 ? 5.388 7.835 -3.894 1.00 90.81 131 PRO A N 1
ATOM 1077 C CA . PRO A 1 131 ? 5.399 7.784 -5.356 1.00 90.81 131 PRO A CA 1
ATOM 1078 C C . PRO A 1 131 ? 6.543 6.946 -5.953 1.00 90.81 131 PRO A C 1
ATOM 1080 O O . PRO A 1 131 ? 6.353 6.312 -6.989 1.00 90.81 131 PRO A O 1
ATOM 1083 N N . LYS A 1 132 ? 7.693 6.855 -5.266 1.00 90.12 132 LYS A N 1
ATOM 1084 C CA . LYS A 1 132 ? 8.832 5.993 -5.633 1.00 90.12 132 LYS A CA 1
ATOM 1085 C C . LYS A 1 132 ? 8.439 4.535 -5.874 1.00 90.12 132 LYS A C 1
ATOM 1087 O O . LYS A 1 132 ? 9.058 3.860 -6.691 1.00 90.12 132 LYS A O 1
ATOM 1092 N N . TRP A 1 133 ? 7.430 4.046 -5.161 1.00 92.81 133 TRP A N 1
ATOM 1093 C CA . TRP A 1 133 ? 7.012 2.645 -5.165 1.00 92.81 133 TRP A CA 1
ATOM 1094 C C . TRP A 1 133 ? 5.847 2.353 -6.112 1.00 92.81 133 TRP A C 1
ATOM 1096 O O . TRP A 1 133 ? 5.354 1.224 -6.143 1.00 92.81 133 TRP A O 1
ATOM 1106 N N . VAL A 1 134 ? 5.402 3.339 -6.895 1.00 93.69 134 VAL A N 1
ATOM 1107 C CA . VAL A 1 134 ? 4.415 3.109 -7.950 1.00 93.69 134 VAL A CA 1
ATOM 1108 C C . VAL A 1 134 ? 5.101 2.471 -9.154 1.00 93.69 134 VAL A C 1
ATOM 1110 O O . VAL A 1 134 ? 6.139 2.930 -9.617 1.00 93.69 134 VAL A O 1
ATOM 1113 N N . THR A 1 135 ? 4.510 1.389 -9.651 1.00 92.19 135 THR A N 1
ATOM 1114 C CA . THR A 1 135 ? 5.110 0.540 -10.690 1.00 92.19 135 THR A CA 1
ATOM 1115 C C . THR A 1 135 ? 5.173 1.214 -12.058 1.00 92.19 135 THR A C 1
ATOM 1117 O O . THR A 1 135 ? 6.149 1.038 -12.767 1.00 92.19 135 THR A O 1
ATOM 1120 N N . THR A 1 136 ? 4.145 1.965 -12.459 1.00 89.75 136 THR A N 1
ATOM 1121 C CA . THR A 1 136 ? 4.025 2.559 -13.805 1.00 89.75 136 THR A CA 1
ATOM 1122 C C . THR A 1 136 ? 3.170 3.830 -13.778 1.00 89.75 136 THR A C 1
ATOM 1124 O O . THR A 1 136 ? 2.350 4.015 -12.877 1.00 89.75 136 THR A O 1
ATOM 1127 N N . ASP A 1 137 ? 3.252 4.671 -14.810 1.00 86.19 137 ASP A N 1
ATOM 1128 C CA . ASP A 1 137 ? 2.356 5.834 -14.961 1.00 86.19 137 ASP A CA 1
ATOM 1129 C C . ASP A 1 137 ? 0.875 5.434 -15.106 1.00 86.19 137 ASP A C 1
ATOM 1131 O O . ASP A 1 137 ? -0.046 6.122 -14.640 1.00 86.19 137 ASP A O 1
ATOM 1135 N N . THR A 1 138 ? 0.617 4.273 -15.708 1.00 88.12 138 THR A N 1
ATOM 1136 C CA . THR A 1 138 ? -0.717 3.662 -15.752 1.00 88.12 138 THR A CA 1
ATOM 1137 C C . THR A 1 138 ? -1.197 3.252 -14.359 1.00 88.12 138 THR A C 1
ATOM 1139 O O . THR A 1 138 ? -2.363 3.473 -14.017 1.00 88.12 138 THR A O 1
ATOM 1142 N N . ALA A 1 139 ? -0.302 2.753 -13.503 1.00 91.31 139 ALA A N 1
ATOM 1143 C CA . ALA A 1 139 ? -0.609 2.487 -12.102 1.00 91.31 139 ALA A CA 1
ATOM 1144 C C . ALA A 1 139 ? -0.878 3.784 -11.321 1.00 91.31 139 ALA A C 1
ATOM 1146 O O . ALA A 1 139 ? -1.861 3.834 -10.585 1.00 91.31 139 ALA A O 1
ATOM 1147 N N . CYS A 1 140 ? -0.113 4.864 -11.545 1.00 89.75 140 CYS A N 1
ATOM 1148 C CA . CYS A 1 140 ? -0.408 6.192 -10.976 1.00 89.75 140 CYS A CA 1
ATOM 1149 C C . CYS A 1 140 ? -1.840 6.642 -11.305 1.00 89.75 140 CYS A C 1
ATOM 1151 O O . CYS A 1 140 ? -2.563 7.157 -10.450 1.00 89.75 140 CYS A O 1
ATOM 1153 N N . SER A 1 141 ? -2.261 6.436 -12.555 1.00 88.62 141 SER A N 1
ATOM 1154 C CA . SER A 1 141 ? -3.608 6.782 -13.026 1.00 88.62 141 SER A CA 1
ATOM 1155 C C . SER A 1 141 ? -4.692 5.968 -12.329 1.00 88.62 141 SER A C 1
ATOM 1157 O O . SER A 1 141 ? -5.740 6.508 -11.980 1.00 88.62 141 SER A O 1
ATOM 1159 N N . SER A 1 142 ? -4.428 4.682 -12.111 1.00 91.62 142 SER A N 1
ATOM 1160 C CA . SER A 1 142 ? -5.357 3.758 -11.462 1.00 91.62 142 SER A CA 1
ATOM 1161 C C . SER A 1 142 ? -5.486 4.057 -9.965 1.00 91.62 142 SER A C 1
ATOM 1163 O O . SER A 1 142 ? -6.596 4.170 -9.453 1.00 91.62 142 SER A O 1
ATOM 1165 N N . LEU A 1 143 ? -4.365 4.319 -9.286 1.00 93.19 143 LEU A N 1
ATOM 1166 C CA . LEU A 1 143 ? -4.308 4.720 -7.873 1.00 93.19 143 LEU A CA 1
ATOM 1167 C C . LEU A 1 143 ? -4.902 6.112 -7.606 1.00 93.19 143 LEU A C 1
ATOM 1169 O O . LEU A 1 143 ? -5.148 6.464 -6.456 1.00 93.19 143 LEU A O 1
ATOM 1173 N N . SER A 1 144 ? -5.140 6.911 -8.648 1.00 88.88 144 SER A N 1
ATOM 1174 C CA . SER A 1 144 ? -5.766 8.236 -8.545 1.00 88.88 144 SER A CA 1
ATOM 1175 C C . SER A 1 144 ? -7.291 8.216 -8.569 1.00 88.88 144 SER A C 1
ATOM 1177 O O . SER A 1 144 ? -7.919 9.270 -8.497 1.00 88.88 144 SER A O 1
ATOM 1179 N N . ARG A 1 145 ? -7.902 7.039 -8.699 1.00 88.25 145 ARG A N 1
ATOM 1180 C CA . ARG A 1 145 ? -9.352 6.889 -8.808 1.00 88.25 145 ARG A CA 1
ATOM 1181 C C . ARG A 1 145 ? -9.922 6.275 -7.539 1.00 88.25 145 ARG A C 1
ATOM 1183 O O . ARG A 1 145 ? -9.236 5.557 -6.817 1.00 88.25 145 ARG A O 1
ATOM 1190 N N . ASN A 1 146 ? -11.206 6.531 -7.299 1.00 93.12 146 ASN A N 1
ATOM 1191 C CA . ASN A 1 146 ? -11.985 5.642 -6.451 1.00 93.12 146 ASN A CA 1
ATOM 1192 C C . ASN A 1 146 ? -12.152 4.322 -7.218 1.00 93.12 146 ASN A C 1
ATOM 1194 O O . ASN A 1 146 ? -12.783 4.300 -8.276 1.00 93.12 146 ASN A O 1
ATOM 1198 N N . ALA A 1 147 ? -11.517 3.263 -6.729 1.00 92.25 147 ALA A N 1
ATOM 1199 C CA . ALA A 1 147 ? -11.471 1.977 -7.406 1.00 92.25 147 ALA A CA 1
ATOM 1200 C C . ALA A 1 147 ? -11.301 0.839 -6.400 1.00 92.25 147 ALA A C 1
ATOM 1202 O O . ALA A 1 147 ? -11.001 1.061 -5.224 1.00 92.25 147 ALA A O 1
ATOM 1203 N N . GLU A 1 148 ? -11.541 -0.377 -6.877 1.00 93.88 148 GLU A N 1
ATOM 1204 C CA . GLU A 1 148 ? -11.294 -1.592 -6.117 1.00 93.88 148 GLU A CA 1
ATOM 1205 C C . GLU A 1 148 ? -9.813 -1.957 -6.167 1.00 93.88 148 GLU A C 1
ATOM 1207 O O . GLU A 1 148 ? -9.201 -2.000 -7.235 1.00 93.88 148 GLU A O 1
ATOM 1212 N N . PHE A 1 149 ? -9.248 -2.217 -4.995 1.00 95.12 149 PHE A N 1
ATOM 1213 C CA . PHE A 1 149 ? -7.860 -2.604 -4.834 1.00 95.12 149 PHE A CA 1
ATOM 1214 C C . PHE A 1 149 ? -7.761 -3.815 -3.923 1.00 95.12 149 PHE A C 1
ATOM 1216 O O . PHE A 1 149 ? -8.505 -3.942 -2.951 1.00 95.12 149 PHE A O 1
ATOM 1223 N N . ALA A 1 150 ? -6.776 -4.655 -4.202 1.00 94.25 150 ALA A N 1
ATOM 1224 C CA . ALA A 1 150 ? -6.359 -5.726 -3.322 1.00 94.25 150 ALA A CA 1
ATOM 1225 C C . ALA A 1 150 ? -4.905 -5.536 -2.899 1.00 94.25 150 ALA A C 1
ATOM 1227 O O . ALA A 1 150 ? -4.115 -4.907 -3.612 1.00 94.25 150 ALA A O 1
ATOM 1228 N N . GLY A 1 151 ? -4.545 -6.089 -1.744 1.00 94.19 151 GLY A N 1
ATOM 1229 C CA . GLY A 1 151 ? -3.166 -6.089 -1.294 1.00 94.19 151 GLY A CA 1
ATOM 1230 C C . GLY A 1 151 ? -2.961 -6.323 0.183 1.00 94.19 151 GLY A C 1
ATOM 1231 O O . GLY A 1 151 ? -3.770 -6.953 0.860 1.00 94.19 151 GLY A O 1
ATOM 1232 N N . LEU A 1 152 ? -1.805 -5.851 0.636 1.00 93.69 152 LEU A N 1
ATOM 1233 C CA . LEU A 1 152 ? -1.279 -6.080 1.969 1.00 93.69 152 LEU A CA 1
ATOM 1234 C C . LEU A 1 152 ? -0.752 -4.761 2.523 1.00 93.69 152 LEU A C 1
ATOM 1236 O O . LEU A 1 152 ? -0.009 -4.045 1.845 1.00 93.69 152 LEU A O 1
ATOM 1240 N N . CYS A 1 153 ? -1.099 -4.450 3.763 1.00 95.44 153 CYS A N 1
ATOM 1241 C CA . CYS A 1 153 ? -0.553 -3.308 4.482 1.00 95.44 153 CYS A CA 1
ATOM 1242 C C . CYS A 1 153 ? -0.126 -3.696 5.895 1.00 95.44 153 CYS A C 1
ATOM 1244 O O . CYS A 1 153 ? -0.615 -4.667 6.468 1.00 95.44 153 CYS A O 1
ATOM 1246 N N . LEU A 1 154 ? 0.783 -2.906 6.456 1.00 94.50 154 LEU A N 1
ATOM 1247 C CA . LEU A 1 154 ? 1.245 -3.028 7.830 1.00 94.50 154 LEU A CA 1
ATOM 1248 C C . LEU A 1 154 ? 0.688 -1.865 8.650 1.00 94.50 154 LEU A C 1
ATOM 1250 O O . LEU A 1 154 ? 0.907 -0.707 8.287 1.00 94.50 154 LEU A O 1
ATOM 1254 N N . VAL A 1 155 ? 0.004 -2.154 9.754 1.00 94.62 155 VAL A N 1
ATOM 1255 C CA . VAL A 1 155 ? -0.482 -1.121 10.679 1.00 94.62 155 VAL A CA 1
ATOM 1256 C C . VAL A 1 155 ? 0.712 -0.440 11.343 1.00 94.62 155 VAL A C 1
ATOM 1258 O O . VAL A 1 155 ? 1.537 -1.099 11.970 1.00 94.62 155 VAL A O 1
ATOM 1261 N N . LYS A 1 156 ? 0.813 0.884 11.205 1.00 94.56 156 LYS A N 1
ATOM 1262 C CA . LYS A 1 156 ? 1.898 1.681 11.793 1.00 94.56 156 LYS A CA 1
ATOM 1263 C C . LYS A 1 156 ? 1.469 2.403 13.052 1.00 94.56 156 LYS A C 1
ATOM 1265 O O . LYS A 1 156 ? 2.242 2.464 13.997 1.00 94.56 156 LYS A O 1
ATOM 1270 N N . GLN A 1 157 ? 0.259 2.944 13.051 1.00 94.69 157 GLN A N 1
ATOM 1271 C CA . GLN A 1 157 ? -0.253 3.731 14.158 1.00 94.69 157 GLN A CA 1
ATOM 1272 C C . GLN A 1 157 ? -1.773 3.628 14.205 1.00 94.69 157 GLN A C 1
ATOM 1274 O O . GLN A 1 157 ? -2.439 3.550 13.171 1.00 94.69 157 GLN A O 1
ATOM 1279 N N . ILE A 1 158 ? -2.306 3.648 15.421 1.00 93.31 158 ILE A N 1
ATOM 1280 C CA . ILE A 1 158 ? -3.736 3.705 15.695 1.00 93.31 158 ILE A CA 1
ATOM 1281 C C . ILE A 1 158 ? -3.966 4.965 16.519 1.00 93.31 158 ILE A C 1
ATOM 1283 O O . ILE A 1 158 ? -3.453 5.090 17.627 1.00 93.31 158 ILE A O 1
ATOM 1287 N N . ASP A 1 159 ? -4.698 5.906 15.944 1.00 93.81 159 ASP A N 1
ATOM 1288 C CA . ASP A 1 159 ? -5.171 7.111 16.604 1.00 93.81 159 ASP A CA 1
ATOM 1289 C C . ASP A 1 159 ? -6.599 6.854 17.088 1.00 93.81 159 ASP A C 1
ATOM 1291 O O . ASP A 1 159 ? -7.560 6.887 16.313 1.00 93.81 159 ASP A O 1
ATOM 1295 N N . SER A 1 160 ? -6.726 6.524 18.372 1.00 90.12 160 SER A N 1
ATOM 1296 C CA . SER A 1 160 ? -8.018 6.228 18.990 1.00 90.12 160 SER A CA 1
ATOM 1297 C C . SER A 1 160 ? -8.893 7.471 19.148 1.00 90.12 160 SER A C 1
ATOM 1299 O O . SER A 1 160 ? -10.113 7.344 19.112 1.00 90.12 160 SER A O 1
ATOM 1301 N N . GLU A 1 161 ? -8.301 8.661 19.288 1.00 92.50 161 GLU A N 1
ATOM 1302 C CA . GLU A 1 161 ? -9.049 9.915 19.447 1.00 92.50 161 GLU A CA 1
ATOM 1303 C C . GLU A 1 161 ? -9.741 10.297 18.137 1.00 92.50 161 GLU A C 1
ATOM 1305 O O . GLU A 1 161 ? -10.924 10.630 18.119 1.00 92.50 161 GLU A O 1
ATOM 1310 N N . GLN A 1 162 ? -9.026 10.174 17.017 1.00 93.38 162 GLN A N 1
ATOM 1311 C CA . GLN A 1 162 ? -9.556 10.457 15.682 1.00 93.38 162 GLN A CA 1
ATOM 1312 C C . GLN A 1 162 ? -10.178 9.232 15.002 1.00 93.38 162 GLN A C 1
ATOM 1314 O O . GLN A 1 162 ? -10.551 9.306 13.827 1.00 93.38 162 GLN A O 1
ATOM 1319 N N . SER A 1 163 ? -10.239 8.089 15.696 1.00 93.50 163 SER A N 1
ATOM 1320 C CA . SER A 1 163 ? -10.662 6.795 15.140 1.00 93.50 163 SER A CA 1
ATOM 1321 C C . SER A 1 163 ? -9.994 6.504 13.787 1.00 93.50 163 SER A C 1
ATOM 1323 O O . SER A 1 163 ? -10.640 6.118 12.814 1.00 93.50 163 SER A O 1
ATOM 1325 N N . THR A 1 164 ? -8.685 6.743 13.686 1.00 94.62 164 THR A N 1
ATOM 1326 C CA . THR A 1 164 ? -7.933 6.618 12.432 1.00 94.62 164 THR A CA 1
ATOM 1327 C C . THR A 1 164 ? -6.796 5.615 12.569 1.00 94.62 164 THR A C 1
ATOM 1329 O O . THR A 1 164 ? -5.969 5.693 13.469 1.00 94.62 164 THR A O 1
ATOM 1332 N N . ILE A 1 165 ? -6.727 4.667 11.641 1.00 94.88 165 ILE A N 1
ATOM 1333 C CA . ILE A 1 165 ? -5.629 3.713 11.522 1.00 94.88 165 ILE A CA 1
ATOM 1334 C C . ILE A 1 165 ? -4.749 4.137 10.360 1.00 94.88 165 ILE A C 1
ATOM 1336 O O . ILE A 1 165 ? -5.184 4.149 9.207 1.00 94.88 165 ILE A O 1
ATOM 1340 N N . TYR A 1 166 ? -3.492 4.424 10.664 1.00 95.88 166 TYR A N 1
ATOM 1341 C CA . TYR A 1 166 ? -2.469 4.684 9.668 1.00 95.88 166 TYR A CA 1
ATOM 1342 C C . TYR A 1 166 ? -1.728 3.386 9.369 1.00 95.88 166 TYR A C 1
ATOM 1344 O O . TYR A 1 166 ? -1.115 2.770 10.247 1.00 95.88 166 TYR A O 1
ATOM 1352 N N . ALA A 1 167 ? -1.780 2.968 8.111 1.00 96.00 167 ALA A N 1
ATOM 1353 C CA . ALA A 1 167 ? -1.093 1.787 7.624 1.00 96.00 167 ALA A CA 1
ATOM 1354 C C . ALA A 1 167 ? -0.117 2.160 6.506 1.00 96.00 167 ALA A C 1
ATOM 1356 O O . ALA A 1 167 ? -0.319 3.107 5.747 1.00 96.00 167 ALA A O 1
ATOM 1357 N N . THR A 1 168 ? 0.957 1.391 6.379 1.00 95.50 168 THR A N 1
ATOM 1358 C CA . THR A 1 168 ? 1.839 1.465 5.218 1.00 95.50 168 THR A CA 1
ATOM 1359 C C . THR A 1 168 ? 1.449 0.360 4.246 1.00 95.50 168 THR A C 1
ATOM 1361 O O . THR A 1 168 ? 1.550 -0.814 4.615 1.00 95.50 168 THR A O 1
ATOM 1364 N N . PRO A 1 169 ? 1.032 0.684 3.010 1.00 95.81 169 PRO A N 1
ATOM 1365 C CA . PRO A 1 169 ? 0.851 -0.331 1.993 1.00 95.81 169 PRO A CA 1
ATOM 1366 C C . PRO A 1 169 ? 2.202 -0.991 1.711 1.00 95.81 169 PRO A C 1
ATOM 1368 O O . PRO A 1 169 ? 3.220 -0.322 1.501 1.00 95.81 169 PRO A O 1
ATOM 1371 N N . LEU A 1 170 ? 2.207 -2.319 1.741 1.00 93.81 170 LEU A N 1
ATOM 1372 C CA . LEU A 1 170 ? 3.313 -3.141 1.264 1.00 93.81 170 LEU A CA 1
ATOM 1373 C C . LEU A 1 170 ? 3.133 -3.420 -0.225 1.00 93.81 170 LEU A C 1
ATOM 1375 O O . LEU A 1 170 ? 4.085 -3.372 -0.999 1.00 93.81 170 LEU A O 1
ATOM 1379 N N . LEU A 1 171 ? 1.882 -3.650 -0.615 1.00 93.69 171 LEU A N 1
ATOM 1380 C CA . LEU A 1 171 ? 1.482 -3.964 -1.969 1.00 93.69 171 LEU A CA 1
ATOM 1381 C C . LEU A 1 171 ? 0.061 -3.462 -2.211 1.00 93.69 171 LEU A C 1
ATOM 1383 O O . LEU A 1 171 ? -0.810 -3.650 -1.363 1.00 93.69 171 LEU A O 1
ATOM 1387 N N . ILE A 1 172 ? -0.168 -2.871 -3.380 1.00 95.44 172 ILE A N 1
ATOM 1388 C CA . ILE A 1 172 ? -1.503 -2.527 -3.880 1.00 95.44 172 ILE A CA 1
ATOM 1389 C C . ILE A 1 172 ? -1.568 -2.975 -5.334 1.00 95.44 172 ILE A C 1
ATOM 1391 O O . ILE A 1 172 ? -0.631 -2.732 -6.096 1.00 95.44 172 ILE A O 1
ATOM 1395 N N . GLY A 1 173 ? -2.664 -3.596 -5.739 1.00 94.31 173 GLY A N 1
ATOM 1396 C CA . GLY A 1 173 ? -2.930 -3.942 -7.128 1.00 94.31 173 GLY A CA 1
ATOM 1397 C C . GLY A 1 173 ? -4.414 -4.128 -7.392 1.00 94.31 173 GLY A C 1
ATOM 1398 O O . GLY A 1 173 ? -5.245 -3.875 -6.517 1.00 94.31 173 GLY A O 1
ATOM 1399 N N . ILE A 1 174 ? -4.741 -4.586 -8.596 1.00 91.44 174 ILE A N 1
ATOM 1400 C CA . ILE A 1 174 ? -6.111 -5.001 -8.914 1.00 91.44 174 ILE A CA 1
ATOM 1401 C C . ILE A 1 174 ? -6.397 -6.385 -8.326 1.00 91.44 174 ILE A C 1
ATOM 1403 O O . ILE A 1 174 ? -5.528 -7.263 -8.406 1.00 91.44 174 ILE A O 1
ATOM 1407 N N . PRO A 1 175 ? -7.598 -6.609 -7.769 1.00 88.81 175 PRO A N 1
ATOM 1408 C CA . PRO A 1 175 ? -8.070 -7.949 -7.451 1.00 88.81 175 PRO A CA 1
ATOM 1409 C C . PRO A 1 175 ? -8.009 -8.870 -8.680 1.00 88.81 175 PRO A C 1
ATOM 1411 O O . PRO A 1 175 ? -8.399 -8.475 -9.775 1.00 88.81 175 PRO A O 1
ATOM 1414 N N . ARG A 1 176 ? -7.541 -10.111 -8.504 1.00 79.56 176 ARG A N 1
ATOM 1415 C CA . ARG A 1 176 ? -7.399 -11.125 -9.564 1.00 79.56 176 ARG A CA 1
ATOM 1416 C C . ARG A 1 176 ? -8.740 -11.503 -10.191 1.00 79.56 176 ARG A C 1
ATOM 1418 O O . ARG A 1 176 ? -8.785 -11.829 -11.359 1.00 79.56 176 ARG A O 1
ATOM 1425 N N . ASN A 1 177 ? -9.844 -11.341 -9.471 1.00 64.69 177 ASN A N 1
ATOM 1426 C CA . ASN A 1 177 ? -11.189 -11.574 -10.003 1.00 64.69 177 ASN A CA 1
ATOM 1427 C C . ASN A 1 177 ? -11.561 -10.591 -11.141 1.00 64.69 177 ASN A C 1
ATOM 1429 O O . ASN A 1 177 ? -12.605 -10.742 -11.766 1.00 64.69 177 ASN A O 1
ATOM 1433 N N . LEU A 1 178 ? -10.733 -9.563 -11.377 1.00 52.69 178 LEU A N 1
ATOM 1434 C CA . LEU A 1 178 ? -10.820 -8.629 -12.500 1.00 52.69 178 LEU A CA 1
ATOM 1435 C C . LEU A 1 178 ? -9.793 -8.943 -13.609 1.00 52.69 178 LEU A C 1
ATOM 1437 O O . LEU A 1 178 ? -9.617 -8.120 -14.510 1.00 52.69 178 LEU A O 1
ATOM 1441 N N . ASP A 1 179 ? -9.117 -10.103 -13.575 1.00 43.94 179 ASP A N 1
ATOM 1442 C CA . ASP A 1 179 ? -8.354 -10.599 -14.723 1.00 43.94 179 ASP A CA 1
ATOM 1443 C C . ASP A 1 179 ? -9.338 -10.899 -15.860 1.00 43.94 179 ASP A C 1
ATOM 1445 O O . ASP A 1 179 ? -9.947 -11.962 -15.954 1.00 43.94 179 ASP A O 1
ATOM 1449 N N . ILE A 1 180 ? -9.431 -9.953 -16.788 1.00 42.94 180 ILE A N 1
ATOM 1450 C CA . ILE A 1 180 ? -10.031 -10.102 -18.123 1.00 42.94 180 ILE A CA 1
ATOM 1451 C C . ILE A 1 180 ? -9.500 -11.326 -18.902 1.00 42.94 180 ILE A C 1
ATOM 1453 O O . ILE A 1 180 ? -10.060 -11.676 -19.937 1.00 42.94 180 ILE A O 1
ATOM 1457 N N . PHE A 1 181 ? -8.455 -12.000 -18.410 1.00 44.50 181 PHE A N 1
ATOM 1458 C CA . PHE A 1 181 ? -7.869 -13.200 -19.002 1.00 44.50 181 PHE A CA 1
ATOM 1459 C C . PHE A 1 181 ? -8.379 -14.528 -18.422 1.00 44.50 181 PHE A C 1
ATOM 1461 O O . PHE A 1 181 ? -8.187 -15.552 -19.075 1.00 44.50 181 PHE A O 1
ATOM 1468 N N . GLU A 1 182 ? -9.074 -14.561 -17.276 1.00 42.94 182 GLU A N 1
ATOM 1469 C CA . GLU A 1 182 ? -9.703 -15.816 -16.813 1.00 42.94 182 GLU A CA 1
ATOM 1470 C C . GLU A 1 182 ? -10.845 -16.247 -17.756 1.00 42.94 182 GLU A C 1
ATOM 1472 O O . GLU A 1 182 ? -11.045 -17.437 -17.989 1.00 42.94 182 GLU A O 1
ATOM 1477 N N . GLY A 1 183 ? -11.510 -15.290 -18.417 1.00 37.69 183 GLY A N 1
ATOM 1478 C CA . GLY A 1 183 ? -12.496 -15.560 -19.473 1.00 37.69 183 GLY A CA 1
ATOM 1479 C C . GLY A 1 183 ? -11.911 -16.064 -20.801 1.00 37.69 183 GLY A C 1
ATOM 1480 O O . GLY A 1 183 ? -12.670 -16.496 -21.662 1.00 37.69 183 GLY A O 1
ATOM 1481 N N . LEU A 1 184 ? -10.584 -16.027 -20.980 1.00 38.31 184 LEU A N 1
ATOM 1482 C CA . LEU A 1 184 ? -9.893 -16.503 -22.189 1.00 38.31 184 LEU A CA 1
ATOM 1483 C C . LEU A 1 184 ? -9.204 -17.863 -21.997 1.00 38.31 184 LEU A C 1
ATOM 1485 O O . LEU A 1 184 ? -8.724 -18.436 -22.969 1.00 38.31 184 LEU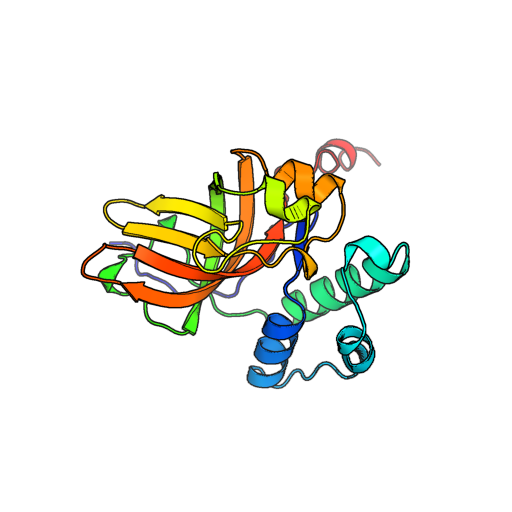 A O 1
ATOM 1489 N N . GLN A 1 185 ? -9.165 -18.396 -20.771 1.00 38.47 185 GLN A N 1
ATOM 1490 C CA . GLN A 1 185 ? -8.627 -19.736 -20.490 1.00 38.47 185 GLN A CA 1
ATOM 1491 C C . GLN A 1 185 ? -9.695 -20.842 -20.510 1.00 38.47 185 GLN A C 1
ATOM 1493 O O . GLN A 1 185 ? -9.372 -22.015 -20.338 1.00 38.47 185 GLN A O 1
ATOM 1498 N N . GLY A 1 186 ? -10.958 -20.500 -20.775 1.00 38.62 186 GLY A N 1
ATOM 1499 C CA . GLY A 1 186 ? -11.988 -21.464 -21.155 1.00 38.62 186 GLY A CA 1
ATOM 1500 C C . GLY A 1 186 ? -12.022 -21.642 -22.671 1.00 38.62 186 GLY A C 1
ATOM 1501 O O . GLY A 1 186 ? -12.744 -20.896 -23.325 1.00 38.62 186 GLY A O 1
ATOM 1502 N N . ASN A 1 187 ? -11.242 -22.605 -23.181 1.00 33.12 187 ASN A N 1
ATOM 1503 C CA . ASN A 1 187 ? -11.201 -23.183 -24.544 1.00 33.12 187 ASN A CA 1
ATOM 1504 C C . ASN A 1 187 ? -9.796 -23.142 -25.172 1.00 33.12 187 ASN A C 1
ATOM 1506 O O . ASN A 1 187 ? -9.573 -22.434 -26.154 1.00 33.12 187 ASN A O 1
ATOM 1510 N N . ILE A 1 188 ? -8.875 -23.947 -24.636 1.00 36.78 188 ILE A N 1
ATOM 1511 C CA . ILE A 1 188 ? -7.850 -24.641 -25.435 1.00 36.78 188 ILE A CA 1
ATOM 1512 C C . ILE A 1 188 ? -7.798 -26.085 -24.948 1.00 36.78 188 ILE A C 1
ATOM 1514 O O . ILE A 1 188 ? -7.742 -26.267 -23.710 1.00 36.78 188 ILE A O 1
#

Mean predicted aligned error: 7.22 Å

Foldseek 3Di:
DDPQDFDQDDDQFDDWFFAPPVVLQVVCVVLVNHDPPCPCVVVQQALQVCVPVNVVVVVVSVVSSVVSRDTATELQPDPLVPDDAFGKYKYWFWWAWALLVCLVVQDDDVVRATWTWDDDDQAIEIEGGRSRGGNHVVSSVVNNHRDTKTAIWGFHDQDPVSNYTYIYTNIIHHGNVPPPCVVVPPDD

Organism: NCBI:txid1478